Protein AF-A0ABD5PXF1-F1 (afdb_monomer_lite)

Foldseek 3Di:
DDDDDDDPDPDDDDDDDDDDDDDDDDDDDDDDDDDPPPPPPLPWDKFWFFAAEAQVLQPNQLQQVLCVVVPGAEAEHAHEDAVAALLGDDDPVNWDDNVPHDHPHYYWTWYWYDDLFTKIWIDDDPDIAIETEDCLVVVDALVRQQVSCVSNVHQEYECDDQLDENVVRVRSVVNQVVHPHHYFWHRNHSYSVSPQQWIKIAIFSDGDPVRRRVRRSVVRIGIDHPYD

Radius of gyration: 22.38 Å; chains: 1; bounding box: 72×54×40 Å

Secondary structure (DSSP, 8-state):
-PPPP--------------------------------------PEEEEE-S-B-HHHHTTHHHHHHHHHTT-SBEEE--EETTS-TTS---TTTS---TTS--SS-EEEEEEEESSSEEEEEE-SS-EEEEEE-GGGGT--HHHHHHHHHHHT-SEEE-SSTT--GGG-HHHHHHGGG-SSEEE----BSSTTTTTSEEEEEEESS--HHHHHHHHHTT-EEEEES--

Sequence (228 aa):
MDRRRFLGASGLAIGIGGLSTGFADRQSKRSSSSPRNSTRTDDTVSAKVDLHAHLQRGGGQQMADRYAELGFDVLVGTDHHDDIGVDGSVEAETVGDYSHLEFPGPILNGVELSASHHVNVIQSDDEMIKQINHPMRYDDTADDINQLADRVGADLVEVTERGEDIQGYPTIADAVEQLDATPTTTSDAHSPEAVGAGHVVVEVEELSGDNVIRALKQGRYSLGGRLW

Structure (mmCIF, N/CA/C/O backbone):
data_AF-A0ABD5PXF1-F1
#
_entry.id   AF-A0ABD5PXF1-F1
#
loop_
_atom_site.group_PDB
_atom_site.id
_atom_site.type_symbol
_atom_site.label_atom_id
_atom_site.label_alt_id
_atom_site.label_comp_id
_atom_site.label_asym_id
_atom_site.label_entity_id
_atom_site.label_seq_id
_atom_site.pdbx_PDB_ins_code
_atom_site.Cartn_x
_atom_site.Cartn_y
_atom_site.Cartn_z
_atom_site.occupancy
_atom_site.B_iso_or_equiv
_atom_site.auth_seq_id
_atom_site.auth_comp_id
_atom_site.auth_asym_id
_atom_site.auth_atom_id
_atom_site.pdbx_PDB_model_num
ATOM 1 N N . MET A 1 1 ? -21.426 -7.949 -17.324 1.00 37.88 1 MET A N 1
ATOM 2 C CA . MET A 1 1 ? -20.175 -7.511 -16.680 1.00 37.88 1 MET A CA 1
ATOM 3 C C . MET A 1 1 ? -20.126 -6.011 -16.858 1.00 37.88 1 MET A C 1
ATOM 5 O O . MET A 1 1 ? -19.977 -5.543 -17.980 1.00 37.88 1 MET A O 1
ATOM 9 N N . ASP A 1 2 ? -20.503 -5.301 -15.800 1.00 32.91 2 ASP A N 1
ATOM 10 C CA . ASP A 1 2 ? -20.865 -3.885 -15.843 1.00 32.91 2 ASP A CA 1
ATOM 11 C C . ASP A 1 2 ? -19.614 -3.017 -15.661 1.00 32.91 2 ASP A C 1
ATOM 13 O O . ASP A 1 2 ? -18.800 -3.272 -14.772 1.00 32.91 2 ASP A O 1
ATOM 17 N N . ARG A 1 3 ? -19.431 -2.038 -16.549 1.00 34.19 3 ARG A N 1
ATOM 18 C CA . ARG A 1 3 ? -18.224 -1.205 -16.644 1.00 34.19 3 ARG A CA 1
ATOM 19 C C . ARG A 1 3 ? -18.270 -0.115 -15.572 1.00 34.19 3 ARG A C 1
ATOM 21 O O . ARG A 1 3 ? -19.141 0.754 -15.630 1.00 34.19 3 ARG A O 1
ATOM 28 N N . ARG A 1 4 ? -17.326 -0.120 -14.624 1.00 47.16 4 ARG A N 1
ATOM 29 C CA . ARG A 1 4 ? -17.167 0.973 -13.652 1.00 47.16 4 ARG A CA 1
ATOM 30 C C . ARG A 1 4 ? -16.582 2.193 -14.366 1.00 47.16 4 ARG A C 1
ATOM 32 O O . ARG A 1 4 ? -15.489 2.141 -14.915 1.00 47.16 4 ARG A O 1
ATOM 39 N N . ARG A 1 5 ? -17.352 3.280 -14.392 1.00 34.88 5 ARG A N 1
ATOM 40 C CA . ARG A 1 5 ? -16.909 4.605 -14.835 1.00 34.88 5 ARG A CA 1
ATOM 41 C C . ARG A 1 5 ? -16.279 5.322 -13.646 1.00 3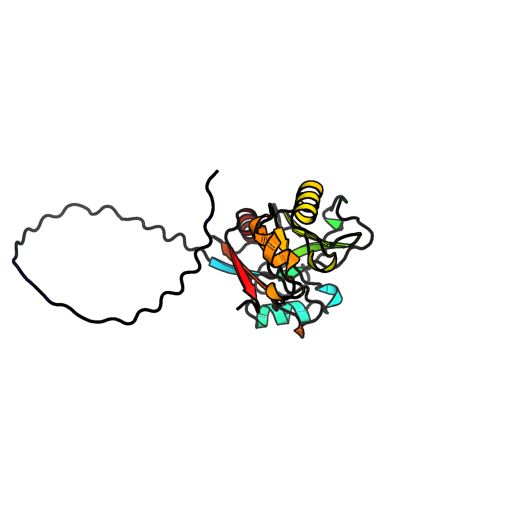4.88 5 ARG A C 1
ATOM 43 O O . ARG A 1 5 ? -16.976 5.566 -12.664 1.00 34.88 5 ARG A O 1
ATOM 50 N N . PHE A 1 6 ? -15.015 5.710 -13.766 1.00 37.22 6 PHE A N 1
ATOM 51 C CA . PHE A 1 6 ? -14.432 6.755 -12.929 1.00 37.22 6 PHE A CA 1
ATOM 52 C C . PHE A 1 6 ? -15.052 8.098 -13.340 1.00 37.22 6 PHE A C 1
ATOM 54 O O . PHE A 1 6 ? -14.865 8.567 -14.461 1.00 37.22 6 PHE A O 1
ATOM 61 N N . LEU A 1 7 ? -15.851 8.697 -12.456 1.00 37.19 7 LEU A N 1
ATOM 62 C CA . LEU A 1 7 ? -16.352 10.062 -12.612 1.00 37.19 7 LEU A CA 1
ATOM 63 C C . LEU A 1 7 ? -15.581 10.972 -11.657 1.00 37.19 7 LEU A C 1
ATOM 65 O O . LEU A 1 7 ? -15.958 11.135 -10.501 1.00 37.19 7 LEU A O 1
ATOM 69 N N . GLY A 1 8 ? -14.525 11.603 -12.171 1.00 33.22 8 GLY A N 1
ATOM 70 C CA . GLY A 1 8 ? -14.036 12.864 -11.626 1.00 33.22 8 GLY A CA 1
ATOM 71 C C . GLY A 1 8 ? -15.008 13.972 -12.029 1.00 33.22 8 GLY A C 1
ATOM 72 O O . GLY A 1 8 ? -15.066 14.354 -13.195 1.00 33.22 8 GLY A O 1
ATOM 73 N N . ALA A 1 9 ? -15.814 14.458 -11.086 1.00 31.78 9 ALA A N 1
ATOM 74 C CA . ALA A 1 9 ? -16.720 15.581 -11.306 1.00 31.78 9 ALA A CA 1
ATOM 75 C C . ALA A 1 9 ? -16.193 16.830 -10.589 1.00 31.78 9 ALA A C 1
ATOM 77 O O . ALA A 1 9 ? -16.504 17.088 -9.429 1.00 31.78 9 ALA A O 1
ATOM 78 N N . SER A 1 10 ? -15.416 17.637 -11.306 1.00 35.66 10 SER A N 1
ATOM 79 C CA . SER A 1 10 ? -15.129 19.028 -10.958 1.00 35.66 10 SER A CA 1
ATOM 80 C C . SER A 1 10 ? -16.317 19.903 -11.382 1.00 35.66 10 SER A C 1
ATOM 82 O O . SER A 1 10 ? -16.469 20.283 -12.540 1.00 35.66 10 SER A O 1
ATOM 84 N N . GLY A 1 11 ? -17.207 20.195 -10.430 1.00 29.86 11 GLY A N 1
ATOM 85 C CA . GLY A 1 11 ? -18.368 21.066 -10.616 1.00 29.86 11 GLY A CA 1
ATOM 86 C C . GLY A 1 11 ? -18.163 22.439 -9.981 1.00 29.86 11 GLY A C 1
ATOM 87 O O . GLY A 1 11 ? -18.420 22.623 -8.794 1.00 29.86 11 GLY A O 1
ATOM 88 N N . LEU A 1 12 ? -17.736 23.416 -10.782 1.00 32.06 12 LEU A N 1
ATOM 89 C CA . LEU A 1 12 ? -17.739 24.837 -10.434 1.00 32.06 12 LEU A CA 1
ATOM 90 C C . LEU A 1 12 ? -19.191 25.357 -10.501 1.00 32.06 12 LEU A C 1
ATOM 92 O O . LEU A 1 12 ? -19.765 25.448 -11.585 1.00 32.06 12 LEU A O 1
ATOM 96 N N . ALA A 1 13 ? -19.797 25.697 -9.362 1.00 30.62 13 ALA A N 1
ATOM 97 C CA . ALA A 1 13 ? -21.125 26.311 -9.305 1.00 30.62 13 ALA A CA 1
ATOM 98 C C . ALA A 1 13 ? -21.012 27.821 -9.036 1.00 30.62 13 ALA A C 1
ATOM 100 O O . ALA A 1 13 ? -20.703 28.245 -7.925 1.00 30.62 13 ALA A O 1
ATOM 101 N N . ILE A 1 14 ? -21.307 28.637 -10.051 1.00 32.56 14 ILE A N 1
ATOM 102 C CA . ILE A 1 14 ? -21.644 30.061 -9.908 1.00 32.56 14 ILE A CA 1
ATOM 103 C C . ILE A 1 14 ? -23.068 30.229 -10.444 1.00 32.56 14 ILE A C 1
ATOM 105 O O . ILE A 1 14 ? -23.370 29.822 -11.563 1.00 32.56 14 ILE A O 1
ATOM 109 N N . GLY A 1 15 ? -23.955 30.755 -9.597 1.00 27.84 15 GLY A N 1
ATOM 110 C CA . GLY A 1 15 ? -25.395 30.819 -9.843 1.00 27.84 15 GLY A CA 1
ATOM 111 C C . GLY A 1 15 ? -25.882 32.009 -10.673 1.00 27.84 15 GLY A C 1
ATOM 112 O O . GLY A 1 15 ? -25.095 32.808 -11.168 1.00 27.84 15 GLY A O 1
ATOM 113 N N . ILE A 1 16 ? -27.218 32.107 -10.759 1.00 30.39 16 ILE A N 1
ATOM 114 C CA . ILE A 1 16 ? -28.100 33.286 -10.574 1.00 30.39 16 ILE A CA 1
ATOM 115 C C . ILE A 1 16 ? -29.400 33.094 -11.396 1.00 30.39 16 ILE A C 1
ATOM 117 O O . ILE A 1 16 ? -29.353 32.990 -12.614 1.00 30.39 16 ILE A O 1
ATOM 121 N N . GLY A 1 17 ? -30.559 33.181 -10.720 1.00 25.31 17 GLY A N 1
ATOM 122 C CA . GLY A 1 17 ? -31.711 33.980 -11.188 1.00 25.31 17 GLY A CA 1
ATOM 123 C C . GLY A 1 17 ? -32.935 33.291 -11.828 1.00 25.31 17 GLY A C 1
ATOM 124 O O . GLY A 1 17 ? -32.827 32.661 -12.871 1.00 25.31 17 GLY A O 1
ATOM 125 N N . GLY A 1 18 ? -34.128 33.567 -11.264 1.00 26.78 18 GLY A N 1
ATOM 126 C CA . GLY A 1 18 ? -35.450 33.488 -11.932 1.00 26.78 18 GLY A CA 1
ATOM 127 C C . GLY A 1 18 ? -36.555 32.799 -11.103 1.00 26.78 18 GLY A C 1
ATOM 128 O O . GLY A 1 18 ? -36.618 31.579 -11.085 1.00 26.78 18 GLY A O 1
ATOM 129 N N . LEU A 1 19 ? -37.295 33.509 -10.229 1.00 28.98 19 LEU A N 1
ATOM 130 C CA . LEU A 1 19 ? -38.668 34.065 -10.412 1.00 28.98 19 LEU A CA 1
ATOM 131 C C . LEU A 1 19 ? -39.776 33.016 -10.697 1.00 28.98 19 LEU A C 1
ATOM 133 O O . LEU A 1 19 ? -39.808 32.428 -11.766 1.00 28.98 19 LEU A O 1
ATOM 137 N N . SER A 1 20 ? -40.563 32.641 -9.671 1.00 29.08 20 SER A N 1
ATOM 138 C CA . SER A 1 20 ? -41.959 33.061 -9.338 1.00 29.08 20 SER A CA 1
ATOM 139 C C . SER A 1 20 ? -43.058 32.343 -10.153 1.00 29.08 20 SER A C 1
ATOM 141 O O . SER A 1 20 ? -43.054 32.330 -11.374 1.00 29.08 20 SER A O 1
ATOM 143 N N . THR A 1 21 ? -43.998 31.609 -9.546 1.00 31.72 21 THR A N 1
ATOM 144 C CA . THR A 1 21 ? -45.326 32.019 -9.012 1.00 31.72 21 THR A CA 1
ATOM 145 C C . THR A 1 21 ? -46.037 30.692 -8.632 1.00 31.72 21 THR A C 1
ATOM 147 O O . THR A 1 21 ? -45.821 29.695 -9.305 1.00 31.72 21 THR A O 1
ATOM 150 N N . GLY A 1 22 ? -46.721 30.480 -7.500 1.00 26.19 22 GLY A N 1
ATOM 151 C CA . GLY A 1 22 ? -47.967 31.087 -7.021 1.00 26.19 22 GLY A CA 1
ATOM 152 C C . GLY A 1 22 ? -49.161 30.129 -7.250 1.00 26.19 22 GLY A C 1
ATOM 153 O O . GLY A 1 22 ? -49.483 29.892 -8.403 1.00 26.19 22 GLY A O 1
ATOM 154 N N . PHE A 1 23 ? -49.776 29.579 -6.180 1.00 30.25 23 PHE A N 1
ATOM 155 C CA . PHE A 1 23 ? -51.239 29.452 -5.913 1.00 30.25 23 PHE A CA 1
ATOM 156 C C . PHE A 1 23 ? -51.662 28.283 -4.974 1.00 30.25 23 PHE A C 1
ATOM 158 O O . PHE A 1 23 ? -51.507 27.111 -5.291 1.00 30.25 23 PHE A O 1
ATOM 165 N N . ALA A 1 24 ? -52.273 28.689 -3.849 1.00 32.12 24 ALA A N 1
ATOM 166 C CA . ALA A 1 24 ? -53.456 28.173 -3.129 1.00 32.12 24 ALA A CA 1
ATOM 167 C C . ALA A 1 24 ? -53.607 26.694 -2.675 1.00 32.12 24 ALA A C 1
ATOM 169 O O . ALA A 1 24 ? -54.026 25.816 -3.419 1.00 32.12 24 ALA A O 1
ATOM 170 N N . ASP A 1 25 ? -53.415 26.509 -1.362 1.00 32.56 25 ASP A N 1
ATOM 171 C CA . ASP A 1 25 ? -54.432 26.204 -0.330 1.00 32.56 25 ASP A CA 1
ATOM 172 C C . ASP A 1 25 ? -55.393 24.996 -0.480 1.00 32.56 25 ASP A C 1
ATOM 174 O O . ASP A 1 25 ? -56.356 25.024 -1.248 1.00 32.56 25 ASP A O 1
ATOM 178 N N . ARG A 1 26 ? -55.226 23.990 0.400 1.00 34.41 26 ARG A N 1
ATOM 179 C CA . ARG A 1 26 ? -56.348 23.277 1.051 1.00 34.41 26 ARG A CA 1
ATOM 180 C C . ARG A 1 26 ? -55.891 22.436 2.250 1.00 34.41 26 ARG A C 1
ATOM 182 O O . ARG A 1 26 ? -55.215 21.420 2.105 1.00 34.41 26 ARG A O 1
ATOM 189 N N . GLN A 1 27 ? -56.344 22.819 3.442 1.00 34.72 27 GLN A N 1
ATOM 190 C CA . GLN A 1 27 ? -56.315 21.981 4.642 1.00 34.72 27 GLN A CA 1
ATOM 191 C C . GLN A 1 27 ? -57.139 20.695 4.455 1.00 34.72 27 GLN A C 1
ATOM 193 O O . GLN A 1 27 ? -58.325 20.756 4.136 1.00 34.72 27 GLN A O 1
ATOM 198 N N . SER A 1 28 ? -56.570 19.541 4.815 1.00 34.88 28 SER A N 1
ATOM 199 C CA . SER A 1 28 ? -57.342 18.499 5.501 1.00 34.88 28 SER A CA 1
ATOM 200 C C . SER A 1 28 ? -56.441 17.674 6.424 1.00 34.88 28 SER A C 1
ATOM 202 O O . SER A 1 28 ? -55.436 17.101 6.012 1.00 34.88 28 SER A O 1
ATOM 204 N N . LYS A 1 29 ? -56.804 17.654 7.709 1.00 37.91 29 LYS A N 1
ATOM 205 C CA . LYS A 1 29 ? -56.278 16.740 8.724 1.00 37.91 29 LYS A CA 1
ATOM 206 C C . LYS A 1 29 ? -56.790 15.334 8.424 1.00 37.91 29 LYS A C 1
ATOM 208 O O . LYS A 1 29 ? -57.996 15.121 8.510 1.00 37.91 29 LYS A O 1
ATOM 213 N N . ARG A 1 30 ? -55.892 14.373 8.207 1.00 33.81 30 ARG A N 1
ATOM 214 C CA . ARG A 1 30 ? -56.135 12.955 8.505 1.00 33.81 30 ARG A CA 1
ATOM 215 C C . ARG A 1 30 ? -54.843 12.299 8.972 1.00 33.81 30 ARG A C 1
ATOM 217 O O . ARG A 1 30 ? -53.849 12.257 8.262 1.00 33.81 30 ARG A O 1
ATOM 224 N N . SER A 1 31 ? -54.895 11.820 10.207 1.00 41.53 31 SER A N 1
ATOM 225 C CA . SER A 1 31 ? -53.939 10.908 10.809 1.00 41.53 31 SER A CA 1
ATOM 226 C C . SER A 1 31 ? -53.990 9.556 10.099 1.00 41.53 31 SER A C 1
ATOM 228 O O . SER A 1 31 ? -55.030 8.897 10.110 1.00 41.53 31 SER A O 1
ATOM 230 N N . SER A 1 32 ? -52.863 9.114 9.560 1.00 34.81 32 SER A N 1
ATOM 231 C CA . SER A 1 32 ? -52.589 7.696 9.334 1.00 34.81 32 SER A CA 1
ATOM 232 C C . SER A 1 32 ? -51.080 7.509 9.291 1.00 34.81 32 SER A C 1
ATOM 234 O O . SER A 1 32 ? -50.429 7.976 8.363 1.00 34.81 32 SER A O 1
ATOM 236 N N . SER A 1 33 ? -50.563 6.904 10.361 1.00 38.91 33 SER A N 1
ATOM 237 C CA . SER A 1 33 ? -49.274 6.211 10.478 1.00 38.91 33 SER A CA 1
ATOM 238 C C . SER A 1 33 ? -48.339 6.329 9.269 1.00 38.91 33 SER A C 1
ATOM 240 O O . SER A 1 33 ? -48.429 5.533 8.333 1.00 38.91 33 SER A O 1
ATOM 242 N N . SER A 1 34 ? -47.404 7.281 9.328 1.00 33.31 34 SER A N 1
ATOM 243 C CA . SER A 1 34 ? -46.211 7.236 8.487 1.00 33.31 34 SER A CA 1
ATOM 244 C C . SER A 1 34 ? -45.472 5.919 8.744 1.00 33.31 34 SER A C 1
ATOM 246 O O . SER A 1 34 ? -45.213 5.596 9.911 1.00 33.31 34 SER A O 1
ATOM 248 N N . PRO A 1 35 ? -45.095 5.164 7.701 1.00 39.84 35 PRO A N 1
ATOM 249 C CA . PRO A 1 35 ? -44.089 4.134 7.862 1.00 39.84 35 PRO A CA 1
ATOM 250 C C . PRO A 1 35 ? -42.808 4.829 8.320 1.00 39.84 35 PRO A C 1
ATOM 252 O O . PRO A 1 35 ? -42.436 5.874 7.781 1.00 39.84 35 PRO A O 1
ATOM 255 N N . ARG A 1 36 ? -42.151 4.283 9.349 1.00 35.38 36 ARG A N 1
ATOM 256 C CA . ARG A 1 36 ? -40.776 4.667 9.672 1.00 35.38 36 ARG A CA 1
ATOM 257 C C . ARG A 1 36 ? -39.959 4.374 8.424 1.00 35.38 36 ARG A C 1
ATOM 259 O O . ARG A 1 36 ? -39.702 3.214 8.116 1.00 35.38 36 ARG A O 1
ATOM 266 N N . ASN A 1 37 ? -39.622 5.427 7.694 1.00 34.84 37 ASN A N 1
ATOM 267 C CA . ASN A 1 37 ? -38.617 5.379 6.659 1.00 34.84 37 ASN A CA 1
ATOM 268 C C . ASN A 1 37 ? -37.301 5.126 7.394 1.00 34.84 37 ASN A C 1
ATOM 270 O O . ASN A 1 37 ? -36.683 6.042 7.927 1.00 34.84 37 ASN A O 1
ATOM 274 N N . SER A 1 38 ? -36.968 3.848 7.547 1.00 40.12 38 SER A N 1
ATOM 275 C CA . SER A 1 38 ? -35.662 3.379 7.978 1.00 40.12 38 SER A CA 1
ATOM 276 C C . SER A 1 38 ? -34.699 3.676 6.834 1.00 40.12 38 SER A C 1
ATOM 278 O O . SER A 1 38 ? -34.312 2.783 6.085 1.00 40.12 38 SER A O 1
ATOM 280 N N . THR A 1 39 ? -34.334 4.946 6.674 1.00 42.78 39 THR A N 1
ATOM 281 C CA . THR A 1 39 ? -33.054 5.295 6.071 1.00 42.78 39 THR A CA 1
ATOM 282 C C . THR A 1 39 ? -32.008 4.802 7.056 1.00 42.78 39 THR A C 1
ATOM 284 O O . THR A 1 39 ? -31.622 5.516 7.978 1.00 42.78 39 THR A O 1
ATOM 287 N N . ARG A 1 40 ? -31.650 3.524 6.917 1.00 41.88 40 ARG A N 1
ATOM 288 C CA . ARG A 1 40 ? -30.367 3.015 7.371 1.00 41.88 40 ARG A CA 1
ATOM 289 C C . ARG A 1 40 ? -29.368 3.883 6.615 1.00 41.88 40 ARG A C 1
ATOM 291 O O . ARG A 1 40 ? -29.244 3.751 5.401 1.00 41.88 40 ARG A O 1
ATOM 298 N N . THR A 1 41 ? -28.833 4.903 7.274 1.00 48.72 41 THR A N 1
ATOM 299 C CA . THR A 1 41 ? -27.558 5.436 6.832 1.00 48.72 41 THR A CA 1
ATOM 300 C C . THR A 1 41 ? -26.624 4.256 7.049 1.00 48.72 41 THR A C 1
ATOM 302 O O . THR A 1 41 ? -26.478 3.771 8.170 1.00 48.72 41 THR A O 1
ATOM 305 N N . ASP A 1 42 ? -26.183 3.638 5.956 1.00 58.16 42 ASP A N 1
ATOM 306 C CA . ASP A 1 42 ? -25.014 2.774 6.024 1.00 58.16 42 ASP A CA 1
ATOM 307 C C . ASP A 1 42 ? -23.890 3.715 6.449 1.00 58.16 42 ASP A C 1
ATOM 309 O O . ASP A 1 42 ? -23.352 4.459 5.630 1.00 58.16 42 ASP A O 1
ATOM 313 N N . ASP A 1 43 ? -23.668 3.807 7.760 1.00 75.31 43 ASP A N 1
ATOM 314 C CA . ASP A 1 43 ? -22.643 4.652 8.356 1.00 75.31 43 ASP A CA 1
ATOM 315 C C . ASP A 1 43 ? -21.296 3.993 8.048 1.00 75.31 43 ASP A C 1
ATOM 317 O O . ASP A 1 43 ? -20.704 3.311 8.878 1.00 75.31 43 ASP A O 1
ATOM 321 N N . THR A 1 44 ? -20.845 4.127 6.804 1.00 86.06 44 THR A N 1
ATOM 322 C CA . THR A 1 44 ? -19.505 3.720 6.405 1.00 86.06 44 THR A CA 1
ATOM 323 C C . THR A 1 44 ? -18.496 4.690 7.006 1.00 86.06 44 THR A C 1
ATOM 325 O O . THR A 1 44 ? -18.634 5.908 6.882 1.00 86.06 44 THR A O 1
ATOM 328 N N . VAL A 1 45 ? -17.460 4.147 7.627 1.00 93.31 45 VAL A N 1
ATOM 329 C CA . VAL A 1 45 ? -16.269 4.848 8.091 1.00 93.31 45 VAL A CA 1
ATOM 330 C C . VAL A 1 45 ? -15.253 4.884 6.951 1.00 93.31 45 VAL A C 1
ATOM 332 O O . VAL A 1 45 ? -14.987 3.866 6.309 1.00 93.31 45 VAL A O 1
ATOM 335 N N . SER A 1 46 ? -14.679 6.056 6.691 1.00 96.12 46 SER A N 1
ATOM 336 C CA . SER A 1 46 ? -13.508 6.179 5.822 1.00 96.12 46 SER A CA 1
ATOM 337 C C . SER A 1 46 ? -12.248 5.901 6.634 1.00 96.12 46 SER A C 1
ATOM 339 O O . SER A 1 46 ? -12.093 6.480 7.706 1.00 96.12 46 SER A O 1
ATOM 341 N N . ALA A 1 47 ? -11.358 5.054 6.123 1.00 97.75 47 ALA A N 1
ATOM 342 C CA . ALA A 1 47 ? -10.099 4.715 6.773 1.00 97.75 47 ALA A CA 1
ATOM 343 C C . ALA A 1 47 ? -8.919 4.948 5.827 1.00 97.75 47 ALA A C 1
ATOM 345 O O . ALA A 1 47 ? -8.893 4.447 4.701 1.00 97.75 47 ALA A O 1
ATOM 346 N N . LYS A 1 48 ? -7.941 5.725 6.279 1.00 98.06 48 LYS A N 1
ATOM 347 C CA . LYS A 1 48 ? -6.711 6.030 5.558 1.00 98.06 48 LYS A CA 1
ATOM 348 C C . LYS A 1 48 ? -5.662 4.957 5.839 1.00 98.06 48 LYS A C 1
ATOM 350 O O . LYS A 1 48 ? -5.315 4.721 6.998 1.00 98.06 48 LYS A O 1
ATOM 355 N N . VAL A 1 49 ? -5.150 4.333 4.779 1.00 98.19 49 VAL A N 1
ATOM 356 C CA . VAL A 1 49 ? -4.256 3.166 4.854 1.00 98.19 49 VAL A CA 1
ATOM 357 C C . VAL A 1 49 ? -3.110 3.313 3.862 1.00 98.19 49 VAL A C 1
ATOM 359 O O . VAL A 1 49 ? -3.332 3.664 2.706 1.00 98.19 49 VAL A O 1
ATOM 362 N N . ASP A 1 50 ? -1.890 3.021 4.298 1.00 97.88 50 ASP A N 1
ATOM 363 C CA . ASP A 1 50 ? -0.743 2.826 3.411 1.00 97.88 50 ASP A CA 1
ATOM 364 C C . ASP A 1 50 ? -0.442 1.333 3.334 1.00 97.88 50 ASP A C 1
ATOM 366 O O . ASP A 1 50 ? -0.286 0.691 4.368 1.00 97.88 50 ASP A O 1
ATOM 370 N N . LEU A 1 51 ? -0.428 0.773 2.126 1.00 97.88 51 LEU A N 1
ATOM 371 C CA . LEU A 1 51 ? -0.320 -0.674 1.912 1.00 97.88 51 LEU A CA 1
ATOM 372 C C . LEU A 1 51 ? 1.123 -1.146 1.727 1.00 97.88 51 LEU A C 1
ATOM 374 O O . LEU A 1 51 ? 1.345 -2.335 1.513 1.00 97.88 51 LEU A O 1
ATOM 378 N N . HIS A 1 52 ? 2.095 -0.234 1.774 1.00 97.81 52 HIS A N 1
ATOM 379 C CA . HIS A 1 52 ? 3.488 -0.580 1.547 1.00 97.81 52 HIS A CA 1
ATOM 380 C C . HIS A 1 52 ? 4.412 0.273 2.415 1.00 97.81 52 HIS A C 1
ATOM 382 O O . HIS A 1 52 ? 4.696 1.436 2.117 1.00 97.81 52 HIS A O 1
ATOM 388 N N . ALA A 1 53 ? 4.897 -0.331 3.500 1.00 97.31 53 ALA A N 1
ATOM 389 C CA . ALA A 1 53 ? 5.810 0.309 4.434 1.00 97.31 53 ALA A CA 1
ATOM 390 C C . ALA A 1 53 ? 6.732 -0.708 5.112 1.00 97.31 53 ALA A C 1
ATOM 392 O O . ALA A 1 53 ? 6.304 -1.774 5.550 1.00 97.31 53 ALA A O 1
ATOM 393 N N . HIS A 1 54 ? 7.995 -0.328 5.279 1.00 97.00 54 HIS A N 1
ATOM 394 C CA . HIS A 1 54 ? 9.033 -1.159 5.886 1.00 97.00 54 HIS A CA 1
ATOM 395 C C . HIS A 1 54 ? 9.222 -0.738 7.342 1.00 97.00 54 HIS A C 1
ATOM 397 O O . HIS A 1 54 ? 10.010 0.163 7.650 1.00 97.00 54 HIS A O 1
ATOM 403 N N . LEU A 1 55 ? 8.433 -1.323 8.248 1.00 96.06 55 LEU A N 1
ATOM 404 C CA . LEU A 1 55 ? 8.360 -0.868 9.637 1.00 96.06 55 LEU A CA 1
ATOM 405 C C . LEU A 1 55 ? 9.622 -1.226 10.422 1.00 96.06 55 LEU A C 1
ATOM 407 O O . LEU A 1 55 ? 10.154 -0.358 11.111 1.00 96.06 55 LEU A O 1
ATOM 411 N N . GLN A 1 56 ? 10.146 -2.451 10.314 1.00 91.69 56 GLN A N 1
ATOM 412 C CA . GLN A 1 56 ? 11.365 -2.840 11.035 1.00 91.69 56 GLN A CA 1
ATOM 413 C C . GLN A 1 56 ? 12.562 -2.026 10.549 1.00 91.69 56 GLN A C 1
ATOM 415 O O . GLN A 1 56 ? 13.301 -1.455 11.358 1.00 91.69 56 GLN A O 1
ATOM 420 N N . ARG A 1 57 ? 12.724 -1.914 9.226 1.00 88.44 57 ARG A N 1
ATOM 421 C CA . ARG A 1 57 ? 13.813 -1.132 8.627 1.00 88.44 57 ARG A CA 1
ATOM 422 C C . ARG A 1 57 ? 13.685 0.367 8.911 1.00 88.44 57 ARG A C 1
ATOM 424 O O . ARG A 1 57 ? 14.703 1.029 9.111 1.00 88.44 57 ARG A O 1
ATOM 431 N N . GLY A 1 58 ? 12.459 0.883 8.956 1.00 84.12 58 GLY A N 1
ATOM 432 C CA . GLY A 1 58 ? 12.151 2.292 9.205 1.00 84.12 58 GLY A CA 1
ATOM 433 C C . GLY A 1 58 ? 12.233 2.732 10.668 1.00 84.12 58 GLY A C 1
ATOM 434 O O . GLY A 1 58 ? 12.089 3.921 10.947 1.00 84.12 58 GLY A O 1
ATOM 435 N N . GLY A 1 59 ? 12.491 1.814 11.607 1.00 91.69 59 GLY A N 1
ATOM 436 C CA . GLY A 1 59 ? 12.677 2.136 13.028 1.00 91.69 59 GLY A CA 1
ATOM 437 C C . GLY A 1 59 ? 11.499 1.782 13.943 1.00 91.69 59 GLY A C 1
ATOM 438 O O . GLY A 1 59 ? 11.416 2.301 15.058 1.00 91.69 59 GLY A O 1
ATOM 439 N N . GLY A 1 60 ? 10.596 0.907 13.496 1.00 95.44 60 GLY A N 1
ATOM 440 C CA . GLY A 1 60 ? 9.507 0.320 14.276 1.00 95.44 60 GLY A CA 1
ATOM 441 C C . GLY A 1 60 ? 8.540 1.374 14.802 1.00 95.44 60 GLY A C 1
ATOM 442 O O . GLY A 1 60 ? 7.805 1.992 14.033 1.00 95.44 60 GLY A O 1
ATOM 443 N N . GLN A 1 61 ? 8.572 1.615 16.116 1.00 97.88 61 GLN A N 1
ATOM 444 C CA . GLN A 1 61 ? 7.658 2.542 16.787 1.00 97.88 61 GLN A CA 1
ATOM 445 C C . GLN A 1 61 ? 7.697 3.960 16.198 1.00 97.88 61 GLN A C 1
ATOM 447 O O . GLN A 1 61 ? 6.656 4.589 16.087 1.00 97.88 61 GLN A O 1
ATOM 452 N N . GLN A 1 62 ? 8.853 4.444 15.725 1.00 97.62 62 GLN A N 1
ATOM 453 C CA . GLN A 1 62 ? 8.937 5.775 15.101 1.00 97.62 62 GLN A CA 1
ATOM 454 C C . GLN A 1 62 ? 8.080 5.888 13.832 1.00 97.62 62 GLN A C 1
ATOM 456 O O . GLN A 1 62 ? 7.526 6.949 13.549 1.00 97.62 62 GLN A O 1
ATOM 461 N N . MET A 1 63 ? 7.956 4.796 13.072 1.00 98.06 63 MET A N 1
ATOM 462 C CA . MET A 1 63 ? 7.075 4.737 11.908 1.00 98.06 63 MET A CA 1
ATOM 463 C C . MET A 1 63 ? 5.611 4.735 12.349 1.00 98.06 63 MET A C 1
ATOM 465 O O . MET A 1 63 ? 4.821 5.514 11.821 1.00 98.06 63 MET A O 1
ATOM 469 N N . ALA A 1 64 ? 5.258 3.904 13.336 1.00 98.25 64 ALA A N 1
ATOM 470 C CA . ALA A 1 64 ? 3.898 3.819 13.875 1.00 98.25 64 ALA A CA 1
ATOM 471 C C . ALA A 1 64 ? 3.417 5.170 14.436 1.00 98.25 64 ALA A C 1
ATOM 473 O O . ALA A 1 64 ? 2.334 5.636 14.074 1.00 98.25 64 ALA A O 1
ATOM 474 N N . ASP A 1 65 ? 4.259 5.841 15.227 1.00 98.50 65 ASP A N 1
ATOM 475 C CA . ASP A 1 65 ? 4.003 7.183 15.757 1.00 98.50 65 ASP A CA 1
ATOM 476 C C . ASP A 1 65 ? 3.750 8.170 14.615 1.00 98.50 65 ASP A C 1
ATOM 478 O O . ASP A 1 65 ? 2.780 8.929 14.632 1.00 98.50 65 ASP A O 1
ATOM 482 N N . ARG A 1 66 ? 4.580 8.119 13.569 1.00 98.31 66 ARG A N 1
ATOM 483 C CA . ARG A 1 66 ? 4.453 9.014 12.421 1.00 98.31 66 ARG A CA 1
ATOM 484 C C . ARG A 1 66 ? 3.170 8.785 11.621 1.00 98.31 66 ARG A C 1
ATOM 486 O O . ARG A 1 66 ? 2.543 9.755 11.190 1.00 98.31 66 ARG A O 1
ATOM 493 N N . TYR A 1 67 ? 2.767 7.532 11.425 1.00 98.44 67 TYR A N 1
ATOM 494 C CA . TYR A 1 67 ? 1.480 7.198 10.812 1.00 98.44 67 TYR A CA 1
ATOM 495 C C . TYR A 1 67 ? 0.314 7.749 11.644 1.00 98.44 67 TYR A C 1
ATOM 497 O O . TYR A 1 67 ? -0.591 8.377 11.089 1.00 98.44 67 TYR A O 1
ATOM 505 N N . ALA A 1 68 ? 0.368 7.593 12.970 1.00 98.31 68 ALA A N 1
ATOM 506 C CA . ALA A 1 68 ? -0.661 8.097 13.875 1.00 98.31 68 ALA A CA 1
ATOM 507 C C . ALA A 1 68 ? -0.742 9.635 13.851 1.00 98.31 68 ALA A C 1
ATOM 509 O O . ALA A 1 68 ? -1.831 10.199 13.740 1.00 98.31 68 ALA A O 1
ATOM 510 N N . GLU A 1 69 ? 0.401 10.330 13.866 1.00 98.12 69 GLU A N 1
ATOM 511 C CA . GLU A 1 69 ? 0.478 11.793 13.725 1.00 98.12 69 GLU A CA 1
ATOM 512 C C . GLU A 1 69 ? -0.162 12.306 12.427 1.00 98.12 69 GLU A C 1
ATOM 514 O O . GLU A 1 69 ? -0.750 13.389 12.401 1.00 98.12 69 GLU A O 1
ATOM 519 N N . LEU A 1 70 ? -0.037 11.541 11.339 1.00 97.25 70 LEU A N 1
ATOM 520 C CA . LEU A 1 70 ? -0.581 11.873 10.020 1.00 97.25 70 LEU A CA 1
ATOM 521 C C . LEU A 1 70 ? -2.035 11.414 9.819 1.00 97.25 70 LEU A C 1
ATOM 523 O O . LEU A 1 70 ? -2.563 11.539 8.703 1.00 97.25 70 LEU A O 1
ATOM 527 N N . GLY A 1 71 ? -2.671 10.910 10.881 1.00 97.56 71 GLY A N 1
ATOM 528 C CA . GLY A 1 71 ? -4.074 10.508 10.897 1.00 97.56 71 GLY A CA 1
ATOM 529 C C . GLY A 1 71 ? -4.362 9.291 10.028 1.00 97.56 71 GLY A C 1
ATOM 530 O O . GLY A 1 71 ? -5.384 9.266 9.352 1.00 97.56 71 GLY A O 1
ATOM 531 N N . PHE A 1 72 ? -3.435 8.334 9.965 1.00 98.44 72 PHE A N 1
ATOM 532 C CA . PHE A 1 72 ? -3.739 7.022 9.404 1.00 98.44 72 PHE A CA 1
ATOM 533 C C . PHE A 1 72 ? -4.571 6.209 10.390 1.00 98.44 72 PHE A C 1
ATOM 535 O O . PHE A 1 72 ? -4.351 6.270 11.598 1.00 98.44 72 PHE A O 1
ATOM 542 N N . ASP A 1 73 ? -5.509 5.439 9.851 1.00 98.44 73 ASP A N 1
ATOM 543 C CA . ASP A 1 73 ? -6.464 4.654 10.634 1.00 98.44 73 ASP A CA 1
ATOM 544 C C . ASP A 1 73 ? -6.043 3.185 10.743 1.00 98.44 73 ASP A C 1
ATOM 546 O O . ASP A 1 73 ? -6.499 2.470 11.632 1.00 98.44 73 ASP A O 1
ATOM 550 N N . VAL A 1 74 ? -5.166 2.730 9.845 1.00 98.38 74 VAL A N 1
ATOM 551 C CA . VAL A 1 74 ? -4.626 1.367 9.805 1.00 98.38 74 VAL A CA 1
ATOM 552 C C . VAL A 1 74 ? -3.130 1.442 9.537 1.00 98.38 74 VAL A C 1
ATOM 554 O O . VAL A 1 74 ? -2.691 2.181 8.653 1.00 98.38 74 VAL A O 1
ATOM 557 N N . LEU A 1 75 ? -2.362 0.656 10.284 1.00 98.25 75 LEU A N 1
ATOM 558 C CA . LEU A 1 75 ? -0.935 0.465 10.064 1.00 98.25 75 LEU A CA 1
ATOM 559 C C . LEU A 1 75 ? -0.720 -0.862 9.336 1.00 98.25 75 LEU A C 1
ATOM 561 O O . LEU A 1 75 ? -1.275 -1.877 9.741 1.00 98.25 75 LEU A O 1
ATOM 565 N N . VAL A 1 76 ? 0.094 -0.869 8.286 1.00 98.06 76 VAL A N 1
ATOM 566 C CA . VAL A 1 76 ? 0.476 -2.091 7.568 1.00 98.06 76 VAL A CA 1
ATOM 567 C C . VAL A 1 76 ? 1.993 -2.159 7.521 1.00 98.06 76 VAL A C 1
ATOM 569 O O . VAL A 1 76 ? 2.641 -1.170 7.178 1.00 98.06 76 VAL A O 1
ATOM 572 N N . GLY A 1 77 ? 2.559 -3.308 7.887 1.00 97.62 77 GLY A N 1
ATOM 573 C CA . GLY A 1 77 ? 3.984 -3.578 7.721 1.00 97.62 77 GLY A CA 1
ATOM 574 C C . GLY A 1 77 ? 4.229 -4.640 6.662 1.00 97.62 77 GLY A C 1
ATOM 575 O O . GLY A 1 77 ? 3.583 -5.683 6.669 1.00 97.62 77 GLY A O 1
ATOM 576 N N . THR A 1 78 ? 5.150 -4.362 5.747 1.00 97.06 78 THR A N 1
ATOM 577 C CA . THR A 1 78 ? 5.507 -5.220 4.611 1.00 97.06 78 THR A CA 1
ATOM 578 C C . THR A 1 78 ? 7.023 -5.239 4.427 1.00 97.06 78 THR A C 1
ATOM 580 O O . THR A 1 78 ? 7.520 -4.972 3.339 1.00 97.06 78 THR A O 1
ATOM 583 N N . ASP A 1 79 ? 7.779 -5.486 5.503 1.00 95.69 79 ASP A N 1
ATOM 584 C CA . ASP A 1 79 ? 9.237 -5.613 5.390 1.00 95.69 79 ASP A CA 1
ATOM 585 C C . ASP A 1 79 ? 9.614 -6.780 4.447 1.00 95.69 79 ASP A C 1
ATOM 587 O O . ASP A 1 79 ? 8.867 -7.752 4.292 1.00 95.69 79 ASP A O 1
ATOM 591 N N . HIS A 1 80 ? 10.785 -6.672 3.816 1.00 94.12 80 HIS A N 1
ATOM 592 C CA . HIS A 1 80 ? 11.287 -7.644 2.841 1.00 94.12 80 HIS A CA 1
ATOM 593 C C . HIS A 1 80 ? 11.496 -9.053 3.412 1.00 94.12 80 HIS A C 1
ATOM 595 O O . HIS A 1 80 ? 12.012 -9.228 4.519 1.00 94.12 80 HIS A O 1
ATOM 601 N N . HIS A 1 81 ? 11.229 -10.055 2.575 1.00 89.50 81 HIS A N 1
ATOM 602 C CA . HIS A 1 81 ? 11.675 -11.431 2.753 1.00 89.50 81 HIS A CA 1
ATOM 603 C C . HIS A 1 81 ? 12.393 -11.933 1.490 1.00 89.50 81 HIS A C 1
ATOM 605 O O . HIS A 1 81 ? 11.779 -12.458 0.561 1.00 89.50 81 HIS A O 1
ATOM 611 N N . ASP A 1 82 ? 13.721 -11.818 1.486 1.00 83.62 82 ASP A N 1
ATOM 612 C CA . ASP A 1 82 ? 14.563 -12.025 0.294 1.00 83.62 82 ASP A CA 1
ATOM 613 C C . ASP A 1 82 ? 14.680 -13.494 -0.163 1.00 83.62 82 ASP A C 1
ATOM 615 O O . ASP A 1 82 ? 15.041 -13.774 -1.306 1.00 83.62 82 ASP A O 1
ATOM 619 N N . ASP A 1 83 ? 14.382 -14.456 0.717 1.00 82.50 83 ASP A N 1
ATOM 620 C CA . ASP A 1 83 ? 14.555 -15.887 0.419 1.00 82.50 83 ASP A CA 1
ATOM 621 C C . ASP A 1 83 ? 13.347 -16.524 -0.297 1.00 82.50 83 ASP A C 1
ATOM 623 O O . ASP A 1 83 ? 13.416 -17.685 -0.714 1.00 82.50 83 ASP A O 1
ATOM 627 N N . ILE A 1 84 ? 12.228 -15.801 -0.435 1.00 82.12 84 ILE A N 1
ATOM 628 C CA . ILE A 1 84 ? 10.983 -16.324 -1.014 1.00 82.12 84 ILE A CA 1
ATOM 629 C C . ILE A 1 84 ? 10.667 -15.569 -2.304 1.00 82.12 84 ILE A C 1
ATOM 631 O O . ILE A 1 84 ? 10.519 -14.350 -2.325 1.00 82.12 84 ILE A O 1
ATOM 635 N N . GLY A 1 85 ? 10.553 -16.324 -3.399 1.00 83.75 85 GLY A N 1
ATOM 636 C CA . GLY A 1 85 ? 10.138 -15.791 -4.693 1.00 83.75 85 GLY A CA 1
ATOM 637 C C . GLY A 1 85 ? 8.699 -15.275 -4.680 1.00 83.75 85 GLY A C 1
ATOM 638 O O . GLY A 1 85 ? 7.888 -15.680 -3.854 1.00 83.75 85 GLY A O 1
ATOM 639 N N . VAL A 1 86 ? 8.354 -14.423 -5.646 1.00 84.19 86 VAL A N 1
ATOM 640 C CA . VAL A 1 86 ? 6.997 -13.852 -5.787 1.00 84.19 86 VAL A CA 1
ATOM 641 C C . VAL A 1 86 ? 5.894 -14.900 -6.008 1.00 84.19 86 VAL A C 1
ATOM 643 O O . VAL A 1 86 ? 4.720 -14.623 -5.789 1.00 84.19 86 VAL A O 1
ATOM 646 N N . ASP A 1 87 ? 6.267 -16.101 -6.451 1.00 82.81 87 ASP A N 1
ATOM 647 C CA . ASP A 1 87 ? 5.414 -17.280 -6.626 1.00 82.81 87 ASP A CA 1
ATOM 648 C C . ASP A 1 87 ? 5.471 -18.258 -5.437 1.00 82.81 87 ASP A C 1
ATOM 650 O O . ASP A 1 87 ? 4.837 -19.315 -5.461 1.00 82.81 87 ASP A O 1
ATOM 654 N N . GLY A 1 88 ? 6.227 -17.915 -4.394 1.00 77.25 88 GLY A N 1
ATOM 655 C CA . GLY A 1 88 ? 6.374 -18.715 -3.192 1.00 77.25 88 GLY A CA 1
ATOM 656 C C . GLY A 1 88 ? 5.106 -18.754 -2.340 1.00 77.25 88 GLY A C 1
ATOM 657 O O . GLY A 1 88 ? 4.294 -17.825 -2.320 1.00 77.25 88 GLY A O 1
ATOM 658 N N . SER A 1 89 ? 4.938 -19.852 -1.604 1.00 80.31 89 SER A N 1
ATOM 659 C CA . SER A 1 89 ? 3.924 -19.962 -0.557 1.00 80.31 89 SER A CA 1
ATOM 660 C C . SER A 1 89 ? 4.319 -19.093 0.636 1.00 80.31 89 SER A C 1
ATOM 662 O O . SER A 1 89 ? 5.418 -19.243 1.169 1.00 80.31 89 SER A O 1
ATOM 664 N N . VAL A 1 90 ? 3.415 -18.208 1.053 1.00 83.56 90 VAL A N 1
ATOM 665 C CA . VAL A 1 90 ? 3.550 -17.412 2.278 1.00 83.56 90 VAL A CA 1
ATOM 666 C C . VAL A 1 90 ? 2.763 -18.109 3.375 1.00 83.56 90 VAL A C 1
ATOM 668 O O . VAL A 1 90 ? 1.539 -18.202 3.292 1.00 83.56 90 VAL A O 1
ATOM 671 N N . GLU A 1 91 ? 3.475 -18.595 4.384 1.00 80.31 91 GLU A N 1
ATOM 672 C CA . GLU A 1 91 ? 2.882 -19.151 5.599 1.00 80.31 91 GLU A CA 1
ATOM 673 C C . GLU A 1 91 ? 2.776 -18.056 6.673 1.00 80.31 91 GLU A C 1
ATOM 675 O O . GLU A 1 91 ? 3.333 -16.964 6.528 1.00 80.31 91 GLU A O 1
ATOM 680 N N . ALA A 1 92 ? 2.063 -18.329 7.766 1.00 72.25 92 ALA A N 1
ATOM 681 C CA . ALA A 1 92 ? 1.846 -17.346 8.832 1.00 72.25 92 ALA A CA 1
ATOM 682 C C . ALA A 1 92 ? 3.158 -16.875 9.491 1.00 72.25 92 ALA A C 1
ATOM 684 O O . ALA A 1 92 ? 3.253 -15.746 9.952 1.00 72.25 92 ALA A O 1
ATOM 685 N N . GLU A 1 93 ? 4.190 -17.718 9.519 1.00 74.62 93 GLU A N 1
ATOM 686 C CA . GLU A 1 93 ? 5.503 -17.378 10.074 1.00 74.62 93 GLU A CA 1
ATOM 687 C C . GLU A 1 93 ? 6.352 -16.508 9.134 1.00 74.62 93 GLU A C 1
ATOM 689 O O . GLU A 1 93 ? 7.398 -16.005 9.540 1.00 74.62 93 GLU A O 1
ATOM 694 N N . THR A 1 94 ? 5.934 -16.364 7.874 1.00 81.50 94 THR A N 1
ATOM 695 C CA . THR A 1 94 ? 6.629 -15.562 6.861 1.00 81.50 94 THR A CA 1
ATOM 696 C C . THR A 1 94 ? 6.244 -14.086 6.937 1.00 81.50 94 THR A C 1
ATOM 698 O O . THR A 1 94 ? 7.051 -13.231 6.575 1.00 81.50 94 THR A O 1
ATOM 701 N N . VAL A 1 95 ? 5.027 -13.773 7.395 1.00 84.56 95 VAL A N 1
ATOM 702 C CA . VAL A 1 95 ? 4.593 -12.383 7.581 1.00 84.56 95 VAL A CA 1
ATOM 703 C C . VAL A 1 95 ? 5.252 -11.769 8.814 1.00 84.56 95 VAL A C 1
ATOM 705 O O . VAL A 1 95 ? 5.477 -12.444 9.819 1.00 84.56 95 VAL A O 1
ATOM 708 N N . GLY A 1 96 ? 5.582 -10.480 8.741 1.00 83.69 96 GLY A N 1
ATOM 709 C CA . GLY A 1 96 ? 6.144 -9.765 9.882 1.00 83.69 96 GLY A CA 1
ATOM 710 C C . GLY A 1 96 ? 5.155 -9.713 11.048 1.00 83.69 96 GLY A C 1
ATOM 711 O O . GLY A 1 96 ? 3.963 -9.520 10.834 1.00 83.69 96 GLY A O 1
ATOM 712 N N . ASP A 1 97 ? 5.646 -9.859 12.282 1.00 88.25 97 ASP A N 1
ATOM 713 C CA . ASP A 1 97 ? 4.842 -9.653 13.491 1.00 88.25 97 ASP A CA 1
ATOM 714 C C . ASP A 1 97 ? 5.057 -8.239 14.048 1.00 88.25 97 ASP A C 1
ATOM 716 O O . ASP A 1 97 ? 6.103 -7.912 14.626 1.00 88.25 97 ASP A O 1
ATOM 720 N N . TYR A 1 98 ? 4.037 -7.399 13.889 1.00 92.31 98 TYR A N 1
ATOM 721 C CA . TYR A 1 98 ? 4.038 -6.009 14.334 1.00 92.31 98 TYR A CA 1
ATOM 722 C C . TYR A 1 98 ? 3.164 -5.775 15.572 1.00 92.31 98 TYR A C 1
ATOM 724 O O . TYR A 1 98 ? 2.937 -4.625 15.950 1.00 92.31 98 TYR A O 1
ATOM 732 N N . SER A 1 99 ? 2.711 -6.834 16.257 1.00 89.56 99 SER A N 1
ATOM 733 C CA . SER A 1 99 ? 1.786 -6.722 17.398 1.00 89.56 99 SER A CA 1
ATOM 734 C C . SER A 1 99 ? 2.381 -6.007 18.618 1.00 89.56 99 SER A C 1
ATOM 736 O O . SER A 1 99 ? 1.673 -5.709 19.578 1.00 89.56 99 SER A O 1
ATOM 738 N N . HIS A 1 100 ? 3.698 -5.804 18.628 1.00 93.62 100 HIS A N 1
ATOM 739 C CA . HIS A 1 100 ? 4.433 -5.116 19.684 1.00 93.62 100 HIS A CA 1
ATOM 740 C C . HIS A 1 100 ? 4.434 -3.587 19.525 1.00 93.62 100 HIS A C 1
ATOM 742 O O . HIS A 1 100 ? 4.875 -2.897 20.443 1.00 93.62 100 HIS A O 1
ATOM 748 N N . LEU A 1 101 ? 3.991 -3.064 18.376 1.00 97.19 101 LEU A N 1
ATOM 749 C CA . LEU A 1 101 ? 3.916 -1.629 18.118 1.00 97.19 101 LEU A CA 1
ATOM 750 C C . LEU A 1 101 ? 2.652 -1.029 18.739 1.00 97.19 101 LEU A C 1
ATOM 752 O O . LEU A 1 101 ? 1.574 -1.621 18.707 1.00 97.19 101 LEU A O 1
ATOM 756 N N . GLU A 1 102 ? 2.776 0.182 19.269 1.00 97.94 102 GLU A N 1
ATOM 757 C CA . GLU A 1 102 ? 1.641 0.955 19.764 1.00 97.94 102 GLU A CA 1
ATOM 758 C C . GLU A 1 102 ? 1.062 1.791 18.614 1.00 97.94 102 GLU A C 1
ATOM 760 O O . GLU A 1 102 ? 1.714 2.712 18.120 1.00 97.94 102 GLU A O 1
ATOM 765 N N . PHE A 1 103 ? -0.161 1.474 18.178 1.00 98.19 103 PHE A N 1
ATOM 766 C CA . PHE A 1 103 ? -0.881 2.216 17.140 1.00 98.19 103 PHE A CA 1
ATOM 767 C C . PHE A 1 103 ? -2.382 2.328 17.487 1.00 98.19 103 PHE A C 1
ATOM 769 O O . PHE A 1 103 ? -2.937 1.381 18.045 1.00 98.19 103 PHE A O 1
ATOM 776 N N . PRO A 1 104 ? -3.069 3.456 17.198 1.00 97.12 104 PRO A N 1
ATOM 777 C CA . PRO A 1 104 ? -4.465 3.654 17.615 1.00 97.12 104 PRO A CA 1
ATOM 778 C C . PRO A 1 104 ? -5.505 2.771 16.908 1.00 97.12 104 PRO A C 1
ATOM 780 O O . PRO A 1 104 ? -6.614 2.621 17.421 1.00 97.12 104 PRO A O 1
ATOM 783 N N . GLY A 1 105 ? -5.177 2.243 15.729 1.00 97.06 105 GLY A N 1
ATOM 784 C CA . GLY A 1 105 ? -6.063 1.417 14.908 1.00 97.06 105 GLY A CA 1
ATOM 785 C C . GLY A 1 105 ? -5.546 -0.009 14.698 1.00 97.06 105 GLY A C 1
ATOM 786 O O . GLY A 1 105 ? -4.593 -0.427 15.359 1.00 97.06 105 GLY A O 1
ATOM 787 N N . PRO A 1 106 ? -6.158 -0.776 13.777 1.00 97.25 106 PRO A N 1
ATOM 788 C CA . PRO A 1 106 ? -5.671 -2.100 13.409 1.00 97.25 106 PRO A CA 1
ATOM 789 C C . PRO A 1 106 ? -4.238 -2.054 12.860 1.00 97.25 106 PRO A C 1
ATOM 791 O O . PRO A 1 106 ? -3.872 -1.130 12.129 1.00 97.25 106 PRO A O 1
ATOM 794 N N . ILE A 1 107 ? -3.458 -3.085 13.181 1.00 97.62 107 ILE A N 1
ATOM 795 C CA . ILE A 1 107 ? -2.123 -3.326 12.629 1.00 97.62 107 ILE A CA 1
ATOM 796 C C . ILE A 1 107 ? -2.207 -4.594 11.782 1.00 97.62 107 ILE A C 1
ATOM 798 O O . ILE A 1 107 ? -2.578 -5.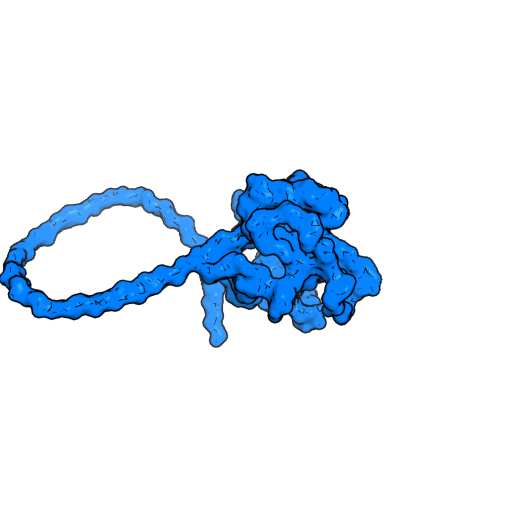646 12.300 1.00 97.62 107 ILE A O 1
ATOM 802 N N . LEU A 1 108 ? -1.903 -4.489 10.490 1.00 97.00 108 LEU A N 1
ATOM 803 C CA . LEU A 1 108 ? -1.904 -5.615 9.560 1.00 97.00 108 LEU A CA 1
ATOM 804 C C . LEU A 1 108 ? -0.486 -6.116 9.340 1.00 97.00 108 LEU A C 1
ATOM 806 O O . LEU A 1 108 ? 0.438 -5.341 9.070 1.00 97.00 108 LEU A O 1
ATOM 810 N N . ASN A 1 109 ? -0.355 -7.433 9.428 1.00 95.50 109 ASN A N 1
ATOM 811 C CA . ASN A 1 109 ? 0.894 -8.135 9.221 1.00 95.50 109 ASN A CA 1
ATOM 812 C C . ASN A 1 109 ? 1.019 -8.489 7.744 1.00 95.50 109 ASN A C 1
ATOM 814 O O . ASN A 1 109 ? 0.121 -9.084 7.147 1.00 95.50 109 ASN A O 1
ATOM 818 N N . GLY A 1 110 ? 2.141 -8.127 7.147 1.00 95.94 110 GLY A N 1
ATOM 819 C CA . GLY A 1 110 ? 2.451 -8.471 5.777 1.00 95.94 110 GLY A CA 1
ATOM 820 C C . GLY A 1 110 ? 3.928 -8.749 5.585 1.00 95.94 110 GLY A C 1
ATOM 821 O O . GLY A 1 110 ? 4.727 -8.745 6.523 1.00 95.94 110 GLY A O 1
ATOM 822 N N . VAL A 1 111 ? 4.269 -9.033 4.339 1.00 96.19 111 VAL A N 1
ATOM 823 C CA . VAL A 1 111 ? 5.632 -9.285 3.881 1.00 96.19 111 VAL A CA 1
ATOM 824 C C . VAL A 1 111 ? 5.757 -8.820 2.442 1.00 96.19 111 VAL A C 1
ATOM 826 O O . VAL A 1 111 ? 4.830 -9.021 1.654 1.00 96.19 111 VAL A O 1
ATOM 829 N N . GLU A 1 112 ? 6.893 -8.222 2.099 1.00 96.62 112 GLU A N 1
ATOM 830 C CA . GLU A 1 1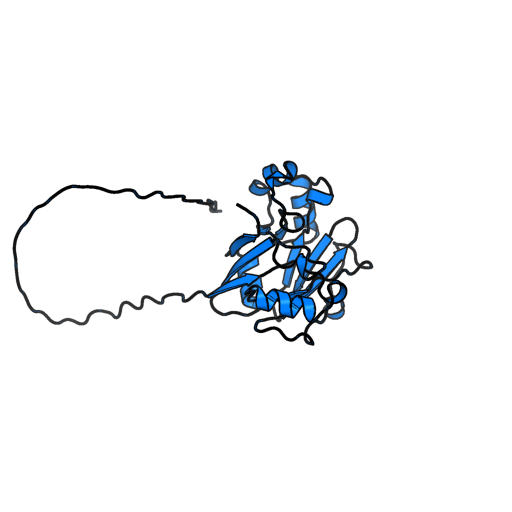12 ? 7.258 -8.017 0.703 1.00 96.62 112 GLU A CA 1
ATOM 831 C C . GLU A 1 112 ? 8.116 -9.189 0.214 1.00 96.62 112 GLU A C 1
ATOM 833 O O . GLU A 1 112 ? 9.221 -9.424 0.704 1.00 96.62 112 GLU A O 1
ATOM 838 N N . LEU A 1 113 ? 7.617 -9.925 -0.778 1.00 95.00 113 LEU A N 1
ATOM 839 C CA . LEU A 1 113 ? 8.383 -10.955 -1.473 1.00 95.00 113 LEU A CA 1
ATOM 840 C C . LEU A 1 113 ? 9.241 -10.298 -2.549 1.00 95.00 113 LEU A C 1
ATOM 842 O O . LEU A 1 113 ? 8.704 -9.717 -3.495 1.00 95.00 113 LEU A O 1
ATOM 846 N N . SER A 1 114 ? 10.561 -10.417 -2.424 1.00 88.25 114 SER A N 1
ATOM 847 C CA . SER A 1 114 ? 11.514 -9.688 -3.262 1.00 88.25 114 SER A CA 1
ATOM 848 C C . SER A 1 114 ? 12.389 -10.660 -4.048 1.00 88.25 114 SER A C 1
ATOM 850 O O . SER A 1 114 ? 13.351 -11.221 -3.535 1.00 88.25 114 SER A O 1
ATOM 852 N N . ALA A 1 115 ? 12.054 -10.863 -5.325 1.00 83.25 115 ALA A N 1
ATOM 853 C CA . ALA A 1 115 ? 12.870 -11.667 -6.239 1.00 83.25 115 ALA A CA 1
ATOM 854 C C . ALA A 1 115 ? 13.095 -10.944 -7.572 1.00 83.25 115 ALA A C 1
ATOM 856 O O . ALA A 1 115 ? 13.968 -10.090 -7.679 1.00 83.25 115 ALA A O 1
ATOM 857 N N . SER A 1 116 ? 12.316 -11.280 -8.605 1.00 87.12 116 SER A N 1
ATOM 858 C CA . SER A 1 116 ? 12.341 -10.541 -9.880 1.00 87.12 116 SER A CA 1
ATOM 859 C C . SER A 1 116 ? 11.465 -9.293 -9.851 1.00 87.12 116 SER A C 1
ATOM 861 O O . SER A 1 116 ? 11.755 -8.331 -10.546 1.00 87.12 116 SER A O 1
ATOM 863 N N . HIS A 1 117 ? 10.406 -9.344 -9.048 1.00 94.56 117 HIS A N 1
ATOM 864 C CA . HIS A 1 117 ? 9.460 -8.272 -8.777 1.00 94.56 117 HIS A CA 1
ATOM 865 C C . HIS A 1 117 ? 9.241 -8.228 -7.274 1.00 94.56 117 HIS A C 1
ATOM 867 O O . HIS A 1 117 ? 9.674 -9.138 -6.554 1.00 94.56 117 HIS A O 1
ATOM 873 N N . HIS A 1 118 ? 8.573 -7.181 -6.821 1.00 96.56 118 HIS A N 1
ATOM 874 C CA . HIS A 1 118 ? 8.156 -7.042 -5.441 1.00 96.56 118 HIS A CA 1
ATOM 875 C C . HIS A 1 118 ? 6.649 -7.258 -5.353 1.00 96.56 118 HIS A C 1
ATOM 877 O O . HIS A 1 118 ? 5.883 -6.682 -6.129 1.00 96.56 118 HIS A O 1
ATOM 883 N N . VAL A 1 119 ? 6.231 -8.134 -4.443 1.00 97.06 119 VAL A N 1
ATOM 884 C CA . VAL A 1 119 ? 4.816 -8.425 -4.201 1.00 97.06 119 VAL A CA 1
ATOM 885 C C . VAL A 1 119 ? 4.562 -8.406 -2.706 1.00 97.06 119 VAL A C 1
ATOM 887 O O . VAL A 1 119 ? 5.118 -9.226 -1.976 1.00 97.06 119 VAL A O 1
ATOM 890 N N . ASN A 1 120 ? 3.681 -7.515 -2.259 1.00 97.62 120 ASN A N 1
ATOM 891 C CA . ASN A 1 120 ? 3.185 -7.554 -0.893 1.00 97.62 120 ASN A CA 1
ATOM 892 C C . ASN A 1 120 ? 2.145 -8.658 -0.745 1.00 97.62 120 ASN A C 1
ATOM 894 O O . ASN A 1 120 ? 1.225 -8.779 -1.557 1.00 97.62 120 ASN A O 1
ATOM 898 N N . VAL A 1 121 ? 2.259 -9.414 0.341 1.00 97.25 121 VAL A N 1
ATOM 899 C CA . VAL A 1 121 ? 1.194 -10.269 0.866 1.00 97.25 121 VAL A CA 1
ATOM 900 C C . VAL A 1 121 ? 0.812 -9.714 2.229 1.00 97.25 121 VAL A C 1
ATOM 902 O O . VAL A 1 121 ? 1.641 -9.691 3.133 1.00 97.25 121 VAL A O 1
ATOM 905 N N . ILE A 1 122 ? -0.425 -9.240 2.367 1.00 97.31 122 ILE A N 1
ATOM 906 C CA . ILE A 1 122 ? -0.929 -8.580 3.578 1.00 97.31 122 ILE A CA 1
ATOM 907 C C . ILE A 1 122 ? -2.074 -9.416 4.137 1.00 97.31 122 ILE A C 1
ATOM 909 O O . ILE A 1 122 ? -2.973 -9.810 3.390 1.00 97.31 122 ILE A O 1
ATOM 913 N N . GLN A 1 123 ? -2.043 -9.686 5.438 1.00 95.56 123 GLN A N 1
ATOM 914 C CA . GLN A 1 123 ? -2.985 -10.558 6.128 1.00 95.56 123 GLN A CA 1
ATOM 915 C C . GLN A 1 123 ? -3.639 -9.854 7.322 1.00 95.56 123 GLN A C 1
ATOM 917 O O . GLN A 1 123 ? -3.043 -9.009 7.995 1.00 95.56 123 GLN A O 1
ATOM 922 N N . SER A 1 124 ? -4.889 -10.232 7.570 1.00 94.75 124 SER A N 1
ATOM 923 C CA . SER A 1 124 ? -5.613 -10.013 8.821 1.00 94.75 124 SER A CA 1
ATOM 924 C C . SER A 1 124 ? -6.043 -11.380 9.374 1.00 94.75 124 SER A C 1
ATOM 926 O O . SER A 1 124 ? -5.331 -12.360 9.164 1.00 94.75 124 SER A O 1
ATOM 928 N N . ASP A 1 125 ? -7.168 -11.469 10.087 1.00 93.62 125 ASP A N 1
ATOM 929 C CA . ASP A 1 125 ? -7.526 -12.688 10.819 1.00 93.62 125 ASP A CA 1
ATOM 930 C C . ASP A 1 125 ? -8.065 -13.757 9.859 1.00 93.62 125 ASP A C 1
ATOM 932 O O . ASP A 1 125 ? -7.617 -14.903 9.892 1.00 93.62 125 ASP A O 1
ATOM 936 N N . ASP A 1 126 ? -8.984 -13.368 8.967 1.00 95.75 126 ASP A N 1
ATOM 937 C CA . ASP A 1 126 ? -9.629 -14.276 8.007 1.00 95.75 126 ASP A CA 1
ATOM 938 C C . ASP A 1 126 ? -9.408 -13.856 6.542 1.00 95.75 126 ASP A C 1
ATOM 940 O O . ASP A 1 126 ? -9.906 -14.496 5.610 1.00 95.75 126 ASP A O 1
ATOM 944 N N . GLU A 1 127 ? -8.677 -12.765 6.308 1.00 96.69 127 GLU A N 1
ATOM 945 C CA . GLU A 1 127 ? -8.492 -12.176 4.985 1.00 96.69 127 GLU A CA 1
ATOM 946 C C . GLU A 1 127 ? -7.016 -11.980 4.627 1.00 96.69 127 GLU A C 1
ATOM 948 O O . GLU A 1 127 ? -6.186 -11.614 5.453 1.00 96.69 127 GLU A O 1
ATOM 953 N N . MET A 1 128 ? -6.705 -12.169 3.345 1.00 96.38 128 MET A N 1
ATOM 954 C CA . MET A 1 128 ? -5.388 -11.928 2.747 1.00 96.38 128 MET A CA 1
ATOM 955 C C . MET A 1 128 ? -5.560 -11.185 1.429 1.00 96.38 128 MET A C 1
ATOM 957 O O . MET A 1 128 ? -6.481 -11.508 0.685 1.00 96.38 128 MET A O 1
ATOM 961 N N . ILE A 1 129 ? -4.676 -10.245 1.118 1.00 97.50 129 ILE A N 1
ATOM 962 C CA . ILE A 1 129 ? -4.616 -9.560 -0.174 1.00 97.50 129 ILE A CA 1
ATOM 963 C C . ILE A 1 129 ? -3.189 -9.542 -0.704 1.00 97.50 129 ILE A C 1
ATOM 965 O O . ILE A 1 129 ? -2.232 -9.492 0.075 1.00 97.50 129 ILE A O 1
ATOM 969 N N . LYS A 1 130 ? -3.053 -9.577 -2.030 1.00 97.56 130 LYS A N 1
ATOM 970 C CA . LYS A 1 130 ? -1.756 -9.454 -2.697 1.00 97.56 130 LYS A CA 1
ATOM 971 C C . LYS A 1 130 ? -1.693 -8.213 -3.572 1.00 97.56 130 LYS A C 1
ATOM 973 O O . LYS A 1 130 ? -2.646 -7.913 -4.293 1.00 97.56 130 LYS A O 1
ATOM 978 N N . GLN A 1 131 ? -0.555 -7.530 -3.535 1.00 98.06 131 GLN A N 1
ATOM 979 C CA . GLN A 1 131 ? -0.298 -6.325 -4.314 1.00 98.06 131 GLN A CA 1
ATOM 980 C C . GLN A 1 131 ? 1.023 -6.449 -5.069 1.00 98.06 131 GLN A C 1
ATOM 982 O O . GLN A 1 131 ? 2.042 -6.767 -4.466 1.00 98.06 131 GLN A O 1
ATOM 987 N N . ILE A 1 132 ? 1.016 -6.168 -6.372 1.00 97.69 132 ILE A N 1
ATOM 988 C CA . ILE A 1 132 ? 2.248 -5.960 -7.143 1.00 97.69 132 ILE A CA 1
ATOM 989 C C . ILE A 1 132 ? 2.786 -4.570 -6.812 1.00 97.69 132 ILE A C 1
ATOM 991 O O . ILE A 1 132 ? 2.073 -3.579 -6.989 1.00 97.69 132 ILE A O 1
ATOM 995 N N . ASN A 1 133 ? 4.035 -4.496 -6.361 1.00 97.31 133 ASN A N 1
ATOM 996 C CA . ASN A 1 133 ? 4.655 -3.239 -5.969 1.00 97.31 133 ASN A CA 1
ATOM 997 C C . ASN A 1 133 ? 5.458 -2.634 -7.118 1.00 97.31 133 ASN A C 1
ATOM 999 O O . ASN A 1 133 ? 6.160 -3.335 -7.853 1.00 97.31 133 ASN A O 1
ATOM 1003 N N . HIS A 1 134 ? 5.345 -1.314 -7.232 1.00 95.06 134 HIS A N 1
ATOM 1004 C CA . HIS A 1 134 ? 6.074 -0.426 -8.127 1.00 95.06 134 HIS A CA 1
ATOM 1005 C C . HIS A 1 134 ? 6.538 -1.055 -9.473 1.00 95.06 134 HIS A C 1
ATOM 1007 O O . HIS A 1 134 ? 7.742 -1.086 -9.759 1.00 95.06 134 HIS A O 1
ATOM 1013 N N . PRO A 1 135 ? 5.617 -1.535 -10.340 1.00 94.50 135 PRO A N 1
ATOM 1014 C CA . PRO A 1 135 ? 5.957 -2.183 -11.616 1.00 94.50 135 PRO A CA 1
ATOM 1015 C C . PRO A 1 135 ? 6.727 -1.266 -12.583 1.00 94.50 135 PRO A C 1
ATOM 1017 O O . PRO A 1 135 ? 7.497 -1.728 -13.422 1.00 94.50 135 PRO A O 1
ATOM 1020 N N . MET A 1 136 ? 6.607 0.057 -12.418 1.00 91.25 136 MET A N 1
ATOM 1021 C CA . MET A 1 136 ? 7.400 1.038 -13.168 1.00 91.25 136 MET A CA 1
ATOM 1022 C C . MET A 1 136 ? 8.912 0.870 -12.993 1.00 91.25 136 MET A C 1
ATOM 1024 O O . MET A 1 136 ? 9.664 1.252 -13.884 1.00 91.25 136 MET A O 1
ATOM 1028 N N . ARG A 1 137 ? 9.374 0.275 -11.885 1.00 91.44 137 ARG A N 1
ATOM 1029 C CA . ARG A 1 137 ? 10.800 -0.001 -11.657 1.00 91.44 137 ARG A CA 1
ATOM 1030 C C . ARG A 1 137 ? 11.360 -1.045 -12.633 1.00 91.44 137 ARG A C 1
ATOM 1032 O O . ARG A 1 137 ? 12.576 -1.118 -12.810 1.00 91.44 137 ARG A O 1
ATOM 1039 N N . TYR A 1 138 ? 10.490 -1.845 -13.246 1.00 90.94 138 TYR A N 1
ATOM 1040 C CA . TYR A 1 138 ? 10.853 -2.955 -14.126 1.00 90.94 138 TYR A CA 1
ATOM 1041 C C . TYR A 1 138 ? 10.540 -2.678 -15.604 1.00 90.94 138 TYR A C 1
ATOM 1043 O O . TYR A 1 138 ? 10.748 -3.555 -16.437 1.00 90.94 138 TYR A O 1
ATOM 1051 N N . ASP A 1 139 ? 10.094 -1.456 -15.934 1.00 88.31 139 ASP A N 1
ATOM 1052 C CA . ASP A 1 139 ? 9.598 -1.075 -17.266 1.00 88.31 139 ASP A CA 1
ATOM 1053 C C . ASP A 1 139 ? 8.438 -1.966 -17.765 1.00 88.31 139 ASP A C 1
ATOM 1055 O O . ASP A 1 139 ? 8.251 -2.139 -18.972 1.00 88.31 139 ASP A O 1
ATOM 1059 N N . ASP A 1 140 ? 7.642 -2.517 -16.841 1.00 92.19 140 ASP A N 1
ATOM 1060 C CA . ASP A 1 140 ? 6.554 -3.437 -17.173 1.00 92.19 140 ASP A CA 1
ATOM 1061 C C . ASP A 1 140 ? 5.446 -2.754 -17.983 1.00 92.19 140 ASP A C 1
ATOM 1063 O O . ASP A 1 140 ? 4.984 -1.648 -17.674 1.00 92.19 140 ASP A O 1
ATOM 1067 N N . THR A 1 141 ? 4.960 -3.456 -19.005 1.00 93.00 141 THR A N 1
ATOM 1068 C CA . THR A 1 141 ? 3.749 -3.076 -19.737 1.00 93.00 141 THR A CA 1
ATOM 1069 C C . THR A 1 141 ? 2.486 -3.574 -19.025 1.00 93.00 141 THR A C 1
ATOM 1071 O O . THR A 1 141 ? 2.548 -4.400 -18.115 1.00 93.00 141 THR A O 1
ATOM 1074 N N . ALA A 1 142 ? 1.304 -3.132 -19.472 1.00 93.88 142 ALA A N 1
ATOM 1075 C CA . ALA A 1 142 ? 0.030 -3.667 -18.974 1.00 93.88 142 ALA A CA 1
ATOM 1076 C C . ALA A 1 142 ? -0.050 -5.201 -19.091 1.00 93.88 142 ALA A C 1
ATOM 1078 O O . ALA A 1 142 ? -0.522 -5.870 -18.175 1.00 93.88 142 ALA A O 1
ATOM 1079 N N . ASP A 1 143 ? 0.449 -5.758 -20.199 1.00 95.69 143 ASP A N 1
ATOM 1080 C CA . ASP A 1 143 ? 0.443 -7.201 -20.440 1.00 95.69 143 ASP A CA 1
ATOM 1081 C C . ASP A 1 143 ? 1.376 -7.945 -19.475 1.00 95.69 143 ASP A C 1
ATOM 1083 O O . ASP A 1 143 ? 1.038 -9.045 -19.033 1.00 95.69 143 ASP A O 1
ATOM 1087 N N . ASP A 1 144 ? 2.531 -7.367 -19.135 1.00 95.56 144 ASP A N 1
ATOM 1088 C CA . ASP A 1 144 ? 3.473 -7.952 -18.172 1.00 95.56 144 ASP A CA 1
ATOM 1089 C C . ASP A 1 144 ? 2.870 -7.959 -16.761 1.00 95.56 144 ASP A C 1
ATOM 1091 O O . ASP A 1 144 ? 2.879 -8.988 -16.079 1.00 95.56 144 ASP A O 1
ATOM 1095 N N . ILE A 1 145 ? 2.250 -6.841 -16.365 1.00 96.12 145 ILE A N 1
ATOM 1096 C CA . ILE A 1 145 ? 1.570 -6.693 -15.072 1.00 96.12 145 ILE A CA 1
ATOM 1097 C C . ILE A 1 145 ? 0.407 -7.679 -14.958 1.00 96.12 145 ILE A C 1
ATOM 1099 O O . ILE A 1 145 ? 0.295 -8.367 -13.946 1.00 96.12 145 ILE A O 1
ATOM 1103 N N . ASN A 1 146 ? -0.439 -7.794 -15.985 1.00 96.88 146 ASN A N 1
ATOM 1104 C CA . ASN A 1 146 ? -1.579 -8.715 -15.973 1.00 96.88 146 ASN A CA 1
ATOM 1105 C C . ASN A 1 146 ? -1.129 -10.183 -15.922 1.00 96.88 146 ASN A C 1
ATOM 1107 O O . ASN A 1 146 ? -1.699 -10.979 -15.176 1.00 96.88 146 ASN A O 1
ATOM 1111 N N . GLN A 1 147 ? -0.063 -10.546 -16.645 1.00 96.38 147 GLN A N 1
ATOM 1112 C CA . GLN A 1 147 ? 0.531 -11.885 -16.553 1.00 96.38 147 GLN A CA 1
ATOM 1113 C C . GLN A 1 147 ? 1.099 -12.171 -15.160 1.00 96.38 147 GLN A C 1
ATOM 1115 O O . GLN A 1 147 ? 0.933 -13.277 -14.637 1.00 96.38 147 GLN A O 1
ATOM 1120 N N . LEU A 1 148 ? 1.772 -11.195 -14.544 1.00 95.44 148 LEU A N 1
ATOM 1121 C CA . LEU A 1 148 ? 2.247 -11.325 -13.171 1.00 95.44 148 LEU A CA 1
ATOM 1122 C C . LEU A 1 148 ? 1.066 -11.477 -12.207 1.00 95.44 148 LEU A C 1
ATOM 1124 O O . LEU A 1 148 ? 1.101 -12.389 -11.383 1.00 95.44 148 LEU A O 1
ATOM 1128 N N . ALA A 1 149 ? 0.028 -10.650 -12.343 1.00 95.75 149 ALA A N 1
ATOM 1129 C CA . ALA A 1 149 ? -1.158 -10.671 -11.494 1.00 95.75 149 ALA A CA 1
ATOM 1130 C C . ALA A 1 149 ? -1.877 -12.022 -11.543 1.00 95.75 149 ALA A C 1
ATOM 1132 O O . ALA A 1 149 ? -2.154 -12.583 -10.484 1.00 95.75 149 ALA A O 1
ATOM 1133 N N . ASP A 1 150 ? -2.094 -12.588 -12.734 1.00 95.75 150 ASP A N 1
ATOM 1134 C CA . ASP A 1 150 ? -2.670 -13.931 -12.899 1.00 95.75 150 ASP A CA 1
ATOM 1135 C C . ASP A 1 150 ? -1.785 -15.003 -12.245 1.00 95.75 150 ASP A C 1
ATOM 1137 O O . ASP A 1 150 ? -2.259 -15.840 -11.475 1.00 95.75 150 ASP A O 1
ATOM 1141 N N . ARG A 1 151 ? -0.467 -14.931 -12.471 1.00 94.44 151 ARG A N 1
ATOM 1142 C CA . ARG A 1 151 ? 0.496 -15.896 -11.925 1.00 94.44 151 ARG A CA 1
ATOM 1143 C C . ARG A 1 151 ? 0.546 -15.897 -10.397 1.00 94.44 151 ARG A C 1
ATOM 1145 O O . ARG A 1 151 ? 0.646 -16.972 -9.809 1.00 94.44 151 ARG A O 1
ATOM 1152 N N . VAL A 1 152 ? 0.548 -14.725 -9.756 1.00 94.00 152 VAL A N 1
ATOM 1153 C CA . VAL A 1 152 ? 0.685 -14.625 -8.289 1.00 94.00 152 VAL A CA 1
ATOM 1154 C C . VAL A 1 152 ? -0.656 -14.512 -7.562 1.00 94.00 152 VAL A C 1
ATOM 1156 O O . VAL A 1 152 ? -0.689 -14.627 -6.333 1.00 94.00 152 VAL A O 1
ATOM 1159 N N . GLY A 1 153 ? -1.752 -14.324 -8.300 1.00 94.94 153 GLY A N 1
ATOM 1160 C CA . GLY A 1 153 ? -3.078 -14.037 -7.761 1.00 94.94 153 GLY A CA 1
ATOM 1161 C C . GLY A 1 153 ? -3.141 -12.664 -7.093 1.00 94.94 153 GLY A C 1
ATOM 1162 O O . GLY A 1 153 ? -3.589 -12.576 -5.954 1.00 94.94 153 GLY A O 1
ATOM 1163 N N . ALA A 1 154 ? -2.615 -11.622 -7.745 1.00 95.94 154 ALA A N 1
ATOM 1164 C CA . ALA A 1 154 ? -2.640 -10.262 -7.208 1.00 95.94 154 ALA A CA 1
ATOM 1165 C C . ALA A 1 154 ? -4.019 -9.616 -7.378 1.00 95.94 154 ALA A C 1
ATOM 1167 O O . ALA A 1 154 ? -4.583 -9.614 -8.470 1.00 95.94 154 ALA A O 1
ATOM 1168 N N . ASP A 1 155 ? -4.526 -9.020 -6.301 1.00 97.75 155 ASP A N 1
ATOM 1169 C CA . ASP A 1 155 ? -5.763 -8.235 -6.311 1.00 97.75 155 ASP A CA 1
ATOM 1170 C C . ASP A 1 155 ? -5.491 -6.766 -6.668 1.00 97.75 155 ASP A C 1
ATOM 1172 O O . ASP A 1 155 ? -6.358 -6.070 -7.208 1.00 97.75 155 ASP A O 1
ATOM 1176 N N . LEU A 1 156 ? -4.288 -6.292 -6.327 1.00 98.25 156 LEU A N 1
ATOM 1177 C CA . LEU A 1 156 ? -3.887 -4.893 -6.375 1.00 98.25 156 LEU A CA 1
ATOM 1178 C C . LEU A 1 156 ? -2.579 -4.697 -7.143 1.00 98.25 156 LEU A C 1
ATOM 1180 O O . LEU A 1 156 ? -1.739 -5.595 -7.232 1.00 98.25 156 LEU A O 1
ATOM 1184 N N . VAL A 1 157 ? -2.382 -3.482 -7.643 1.00 97.31 157 VAL A N 1
ATOM 1185 C CA . VAL A 1 157 ? -1.142 -3.059 -8.295 1.00 97.31 157 VAL A CA 1
ATOM 1186 C C . VAL A 1 157 ? -0.853 -1.598 -7.991 1.00 97.31 157 VAL A C 1
ATOM 1188 O O . VAL A 1 157 ? -1.701 -0.731 -8.197 1.00 97.31 157 VAL A O 1
ATOM 1191 N N . GLU A 1 158 ? 0.356 -1.314 -7.523 1.00 96.38 158 GLU A N 1
ATOM 1192 C CA . GLU A 1 158 ? 0.796 0.062 -7.324 1.00 96.38 158 GLU A CA 1
ATOM 1193 C C . GLU A 1 158 ? 0.962 0.777 -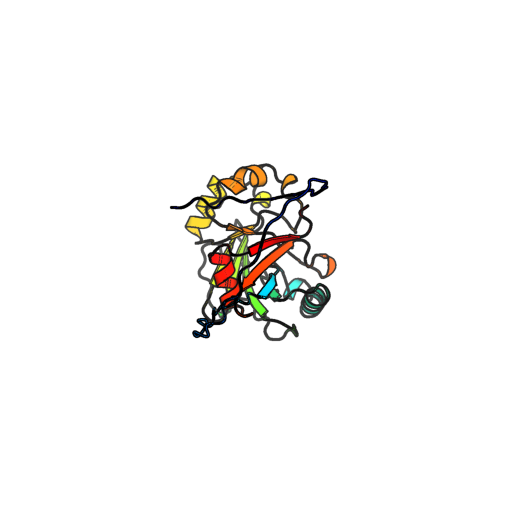8.663 1.00 96.38 158 GLU A C 1
ATOM 1195 O O . GLU A 1 158 ? 1.574 0.261 -9.597 1.00 96.38 158 GLU A O 1
ATOM 1200 N N . VAL A 1 159 ? 0.463 2.007 -8.743 1.00 93.69 159 VAL A N 1
ATOM 1201 C CA . VAL A 1 159 ? 0.630 2.864 -9.927 1.00 93.69 159 VAL A CA 1
ATOM 1202 C C . VAL A 1 159 ? 1.555 4.054 -9.681 1.00 93.69 159 VAL A C 1
ATOM 1204 O O . VAL A 1 159 ? 1.721 4.909 -10.546 1.00 93.69 159 VAL A O 1
ATOM 1207 N N . THR A 1 160 ? 2.195 4.091 -8.514 1.00 90.19 160 THR A N 1
ATOM 1208 C CA . THR A 1 160 ? 3.196 5.091 -8.128 1.00 90.19 160 THR A CA 1
ATOM 1209 C C . THR A 1 160 ? 4.409 4.419 -7.517 1.00 90.19 160 THR A C 1
ATOM 1211 O O . THR A 1 160 ? 4.248 3.479 -6.745 1.00 90.19 160 THR A O 1
ATOM 1214 N N . GLU A 1 161 ? 5.599 4.962 -7.753 1.00 90.06 161 GLU A N 1
ATOM 1215 C CA . GLU A 1 161 ? 6.778 4.647 -6.948 1.00 90.06 161 GLU A CA 1
ATOM 1216 C C . GLU A 1 161 ? 6.889 5.681 -5.822 1.00 90.06 161 GLU A C 1
ATOM 1218 O O . GLU A 1 161 ? 6.974 6.877 -6.088 1.00 90.06 161 GLU A O 1
ATOM 1223 N N . ARG A 1 162 ? 6.858 5.247 -4.555 1.00 90.81 162 ARG A N 1
ATOM 1224 C CA . ARG A 1 162 ? 7.028 6.126 -3.376 1.00 90.81 162 ARG A CA 1
ATOM 1225 C C . ARG A 1 162 ? 6.073 7.327 -3.322 1.00 90.81 162 ARG A C 1
ATOM 1227 O O . ARG A 1 162 ? 6.426 8.407 -2.843 1.00 90.81 162 ARG A O 1
ATOM 1234 N N . GLY A 1 163 ? 4.860 7.149 -3.839 1.00 86.81 163 GLY A N 1
ATOM 1235 C CA . GLY A 1 163 ? 3.849 8.199 -3.938 1.00 86.81 163 GLY A CA 1
ATOM 1236 C C . GLY A 1 163 ? 4.190 9.327 -4.918 1.00 86.81 163 GLY A C 1
ATOM 1237 O O . GLY A 1 163 ? 3.589 10.400 -4.830 1.00 86.81 163 GLY A O 1
ATOM 1238 N N . GLU A 1 164 ? 5.158 9.128 -5.816 1.00 86.75 164 GLU A N 1
ATOM 1239 C CA . GLU A 1 164 ? 5.440 10.051 -6.917 1.00 86.75 164 GLU A CA 1
ATOM 1240 C C . GLU A 1 164 ? 4.318 10.057 -7.959 1.00 86.75 164 GLU A C 1
ATOM 1242 O O . GLU A 1 164 ? 3.554 9.101 -8.083 1.00 86.75 164 GLU A O 1
ATOM 1247 N N . ASP A 1 165 ? 4.220 11.149 -8.721 1.00 81.50 165 ASP A N 1
ATOM 1248 C CA . ASP A 1 165 ? 3.182 11.313 -9.735 1.00 81.50 165 ASP A CA 1
ATOM 1249 C C . ASP A 1 165 ? 3.277 10.231 -10.821 1.00 81.50 165 ASP A C 1
ATOM 1251 O O . ASP A 1 165 ? 4.329 10.046 -11.435 1.00 81.50 165 ASP A O 1
ATOM 1255 N N . ILE A 1 166 ? 2.153 9.561 -11.099 1.00 82.25 166 ILE A N 1
ATOM 1256 C CA . ILE A 1 166 ? 2.008 8.587 -12.189 1.00 82.25 166 ILE A CA 1
ATOM 1257 C C . ILE A 1 166 ? 2.415 9.173 -13.549 1.00 82.25 166 ILE A C 1
ATOM 1259 O O . ILE A 1 166 ? 2.882 8.442 -14.418 1.00 82.25 166 ILE A O 1
ATOM 1263 N N . GLN A 1 167 ? 2.311 10.494 -13.741 1.00 82.12 167 GLN A N 1
ATOM 1264 C CA . GLN A 1 167 ? 2.781 11.174 -14.955 1.00 82.12 167 GLN A CA 1
ATOM 1265 C C . GLN A 1 167 ? 4.303 11.066 -15.157 1.00 82.12 167 GLN A C 1
ATOM 1267 O O . GLN A 1 167 ? 4.785 11.223 -16.279 1.00 82.12 167 GLN A O 1
ATOM 1272 N N . GLY A 1 168 ? 5.065 10.769 -14.098 1.00 80.75 168 GLY A N 1
ATOM 1273 C CA . GLY A 1 168 ? 6.481 10.405 -14.181 1.00 80.75 168 GLY A CA 1
ATOM 1274 C C . GLY A 1 168 ? 6.729 9.039 -14.830 1.00 80.75 168 GLY A C 1
ATOM 1275 O O . GLY A 1 168 ? 7.853 8.768 -15.251 1.00 80.75 168 GLY A O 1
ATOM 1276 N N . TYR A 1 169 ? 5.684 8.217 -14.982 1.00 82.69 169 TYR A N 1
ATOM 1277 C CA . TYR A 1 169 ? 5.743 6.834 -15.457 1.00 82.69 169 TYR A CA 1
ATOM 1278 C C . TYR A 1 169 ? 4.760 6.600 -16.621 1.00 82.69 169 TYR A C 1
ATOM 1280 O O . TYR A 1 169 ? 3.734 5.941 -16.440 1.00 82.69 169 TYR A O 1
ATOM 1288 N N . PRO A 1 170 ? 5.051 7.107 -17.840 1.00 81.94 170 PRO A N 1
ATOM 1289 C CA . PRO A 1 170 ? 4.125 7.052 -18.976 1.00 81.94 170 PRO A CA 1
ATOM 1290 C C . PRO A 1 170 ? 3.609 5.647 -19.305 1.00 81.94 170 PRO A C 1
ATOM 1292 O O . PRO A 1 170 ? 2.426 5.486 -19.581 1.00 81.94 170 PRO A O 1
ATOM 1295 N N . THR A 1 171 ? 4.461 4.620 -19.202 1.00 84.56 171 THR A N 1
ATOM 1296 C CA . THR A 1 171 ? 4.060 3.222 -19.429 1.00 84.56 171 THR A CA 1
ATOM 1297 C C . THR A 1 171 ? 2.941 2.790 -18.481 1.00 84.56 171 THR A C 1
ATOM 1299 O O . THR A 1 171 ? 1.979 2.163 -18.915 1.00 84.56 171 THR A O 1
ATOM 1302 N N . ILE A 1 172 ? 3.021 3.173 -17.202 1.00 87.81 172 ILE A N 1
ATOM 1303 C CA . ILE A 1 172 ? 1.998 2.853 -16.199 1.00 87.81 172 ILE A CA 1
ATOM 1304 C C . ILE A 1 172 ? 0.756 3.725 -16.373 1.00 87.81 172 ILE A C 1
ATOM 1306 O O . ILE A 1 172 ? -0.363 3.222 -16.267 1.00 87.81 172 ILE A O 1
ATOM 1310 N N . ALA A 1 173 ? 0.937 5.009 -16.690 1.00 84.75 173 ALA A N 1
ATOM 1311 C CA . ALA A 1 173 ? -0.170 5.916 -16.977 1.00 84.75 173 ALA A CA 1
ATOM 1312 C C . ALA A 1 173 ? -1.041 5.408 -18.142 1.00 84.75 173 ALA A C 1
ATOM 1314 O O . ALA A 1 173 ? -2.266 5.461 -18.054 1.00 84.75 173 ALA A O 1
ATOM 1315 N N . ASP A 1 174 ? -0.420 4.858 -19.188 1.00 84.56 174 ASP A N 1
ATOM 1316 C CA . ASP A 1 174 ? -1.117 4.254 -20.330 1.00 84.56 174 ASP A CA 1
ATOM 1317 C C . ASP A 1 174 ? -1.681 2.853 -20.006 1.00 84.56 174 ASP A C 1
ATOM 1319 O O . ASP A 1 174 ? -2.685 2.418 -20.584 1.00 84.56 174 ASP A O 1
ATOM 1323 N N . ALA A 1 175 ? -1.044 2.126 -19.082 1.00 85.12 175 ALA A N 1
ATOM 1324 C CA . ALA A 1 175 ? -1.439 0.775 -18.697 1.00 85.12 175 ALA A CA 1
ATOM 1325 C C . ALA A 1 175 ? -2.659 0.732 -17.772 1.00 85.12 175 ALA A C 1
ATOM 1327 O O . ALA A 1 175 ? -3.413 -0.233 -17.840 1.00 85.12 175 ALA A O 1
ATOM 1328 N N . VAL A 1 176 ? -2.878 1.751 -16.929 1.00 87.38 176 VAL A N 1
ATOM 1329 C CA . VAL A 1 176 ? -3.834 1.696 -15.804 1.00 87.38 176 VAL A CA 1
ATOM 1330 C C . VAL A 1 176 ? -5.264 1.305 -16.200 1.00 87.38 176 VAL A C 1
ATOM 1332 O O . VAL A 1 176 ? -5.942 0.609 -15.451 1.00 87.38 176 VAL A O 1
ATOM 1335 N N . GLU A 1 177 ? -5.727 1.703 -17.390 1.00 88.44 177 GLU A N 1
ATOM 1336 C CA . GLU A 1 177 ? -7.073 1.370 -17.886 1.00 88.44 177 GLU A CA 1
ATOM 1337 C C . GLU A 1 177 ? -7.214 -0.088 -18.363 1.00 88.44 177 GLU A C 1
ATOM 1339 O O . GLU A 1 177 ? -8.326 -0.551 -18.626 1.00 88.44 177 GLU A O 1
ATOM 1344 N N . GLN A 1 178 ? -6.094 -0.797 -18.502 1.00 92.81 178 GLN A N 1
ATOM 1345 C CA . GLN A 1 178 ? -5.989 -2.157 -19.033 1.00 92.81 178 GLN A CA 1
ATOM 1346 C C . GLN A 1 178 ? -5.629 -3.184 -17.950 1.00 92.81 178 GLN A C 1
ATOM 1348 O O . GLN A 1 178 ? -5.550 -4.372 -18.256 1.00 92.81 178 GLN A O 1
ATOM 1353 N N . LEU A 1 179 ? -5.395 -2.743 -16.710 1.00 92.06 179 LEU A N 1
ATOM 1354 C CA . LEU A 1 179 ? -5.000 -3.621 -15.611 1.00 92.06 179 LEU A CA 1
ATOM 1355 C C . LEU A 1 179 ? -6.194 -4.428 -15.093 1.00 92.06 179 LEU A C 1
ATOM 1357 O O . LEU A 1 179 ? -7.273 -3.882 -14.851 1.00 92.06 179 LEU A O 1
ATOM 1361 N N . ASP A 1 180 ? -5.975 -5.725 -14.890 1.00 91.94 180 ASP A N 1
ATOM 1362 C CA . ASP A 1 180 ? -6.945 -6.622 -14.259 1.00 91.94 180 ASP A CA 1
ATOM 1363 C C . ASP A 1 180 ? -6.976 -6.427 -12.732 1.00 91.94 180 ASP A C 1
ATOM 1365 O O . ASP A 1 180 ? -8.040 -6.486 -12.110 1.00 91.94 180 ASP A O 1
ATOM 1369 N N . ALA A 1 181 ? -5.810 -6.161 -12.132 1.00 93.44 181 ALA A N 1
ATOM 1370 C CA . ALA A 1 181 ? -5.665 -5.816 -10.720 1.00 93.44 181 ALA A CA 1
ATOM 1371 C C . ALA A 1 181 ? -6.059 -4.352 -10.456 1.00 93.44 181 ALA A C 1
ATOM 1373 O O . ALA A 1 181 ? -5.879 -3.472 -11.300 1.00 93.44 181 ALA A O 1
ATOM 1374 N N . THR A 1 182 ? -6.582 -4.068 -9.260 1.00 95.94 182 THR A N 1
ATOM 1375 C CA . THR A 1 182 ? -7.079 -2.722 -8.935 1.00 95.94 182 THR A CA 1
ATOM 1376 C C . THR A 1 182 ? -5.912 -1.781 -8.582 1.00 95.94 182 THR A C 1
ATOM 1378 O O . THR A 1 182 ? -5.093 -2.131 -7.731 1.00 95.94 182 THR A O 1
ATOM 1381 N N . PRO A 1 183 ? -5.824 -0.577 -9.181 1.00 95.38 183 PRO A N 1
ATOM 1382 C CA . PRO A 1 183 ? -4.745 0.374 -8.907 1.00 95.38 183 PRO A CA 1
ATOM 1383 C C . PRO A 1 183 ? -4.676 0.826 -7.446 1.00 95.38 183 PRO A C 1
ATOM 1385 O O . PRO A 1 183 ? -5.711 1.098 -6.835 1.00 95.38 183 PRO A O 1
ATOM 1388 N N . THR A 1 184 ? -3.473 1.002 -6.908 1.00 96.31 184 THR A N 1
ATOM 1389 C CA . THR A 1 184 ? -3.212 1.580 -5.582 1.00 96.31 184 THR A CA 1
ATOM 1390 C C . THR A 1 184 ? -2.062 2.576 -5.610 1.00 96.31 184 THR A C 1
ATOM 1392 O O . THR A 1 184 ? -1.283 2.662 -6.559 1.00 96.31 184 THR A O 1
ATOM 1395 N N . THR A 1 185 ? -1.970 3.363 -4.546 1.00 95.38 185 THR A N 1
ATOM 1396 C CA . THR A 1 185 ? -0.935 4.373 -4.337 1.00 95.38 185 THR A CA 1
ATOM 1397 C C . THR A 1 185 ? -0.403 4.197 -2.928 1.00 95.38 185 THR A C 1
ATOM 1399 O O . THR A 1 185 ? -1.187 4.108 -1.983 1.00 95.38 185 THR A O 1
ATOM 1402 N N . THR A 1 186 ? 0.913 4.123 -2.777 1.00 96.38 186 THR A N 1
ATOM 1403 C CA . THR A 1 186 ? 1.577 3.759 -1.517 1.00 96.38 186 THR A CA 1
ATOM 1404 C C . THR A 1 186 ? 2.856 4.568 -1.339 1.00 96.38 186 THR A C 1
ATOM 1406 O O . THR A 1 186 ? 3.321 5.222 -2.279 1.00 96.38 186 THR A O 1
ATOM 1409 N N . SER A 1 187 ? 3.414 4.583 -0.129 1.00 95.81 187 SER A N 1
ATOM 1410 C CA . SER A 1 187 ? 4.635 5.348 0.136 1.00 95.81 187 SER A CA 1
ATOM 1411 C C . SER A 1 187 ? 5.939 4.583 -0.069 1.00 95.81 187 SER A C 1
ATOM 1413 O O . SER A 1 187 ? 6.969 5.247 -0.209 1.00 95.81 187 SER A O 1
ATOM 1415 N N . ASP A 1 188 ? 5.930 3.243 -0.056 1.00 96.81 188 ASP A N 1
ATOM 1416 C CA . ASP A 1 188 ? 7.157 2.428 0.038 1.00 96.81 188 ASP A CA 1
ATOM 1417 C C . ASP A 1 188 ? 8.080 2.986 1.152 1.00 96.81 188 ASP A C 1
ATOM 1419 O O . ASP A 1 188 ? 9.285 3.219 0.984 1.00 96.81 188 ASP A O 1
ATOM 1423 N N . ALA A 1 189 ? 7.477 3.351 2.295 1.00 96.88 189 ALA A N 1
ATOM 1424 C CA . ALA A 1 189 ? 8.172 4.141 3.303 1.00 96.88 189 ALA A CA 1
ATOM 1425 C C . ALA A 1 189 ? 9.240 3.318 4.024 1.00 96.88 189 ALA A C 1
ATOM 1427 O O . ALA A 1 189 ? 8.962 2.319 4.683 1.00 96.88 189 ALA A O 1
ATOM 1428 N N . HIS A 1 190 ? 10.467 3.824 3.947 1.00 96.81 190 HIS A N 1
ATOM 1429 C CA . HIS A 1 190 ? 11.660 3.279 4.593 1.00 96.81 190 HIS A CA 1
ATOM 1430 C C . HIS A 1 190 ? 12.155 4.134 5.770 1.00 96.81 190 HIS A C 1
ATOM 1432 O O . HIS A 1 190 ? 13.148 3.793 6.413 1.00 96.81 190 HIS A O 1
ATOM 1438 N N . SER A 1 191 ? 11.516 5.279 6.009 1.00 96.62 191 SER A N 1
ATOM 1439 C CA . SER A 1 191 ? 11.815 6.199 7.103 1.00 96.62 191 SER A CA 1
ATOM 1440 C C . SER A 1 191 ? 10.587 7.061 7.427 1.00 96.62 191 SER A C 1
ATOM 1442 O O . SER A 1 191 ? 9.697 7.192 6.575 1.00 96.62 191 SER A O 1
ATOM 1444 N N . PRO A 1 192 ? 10.527 7.695 8.614 1.00 96.06 192 PRO A N 1
ATOM 1445 C CA . PRO A 1 192 ? 9.399 8.544 9.002 1.00 96.06 192 PRO A CA 1
ATOM 1446 C C . PRO A 1 192 ? 9.102 9.693 8.021 1.00 96.06 192 PRO A C 1
ATOM 1448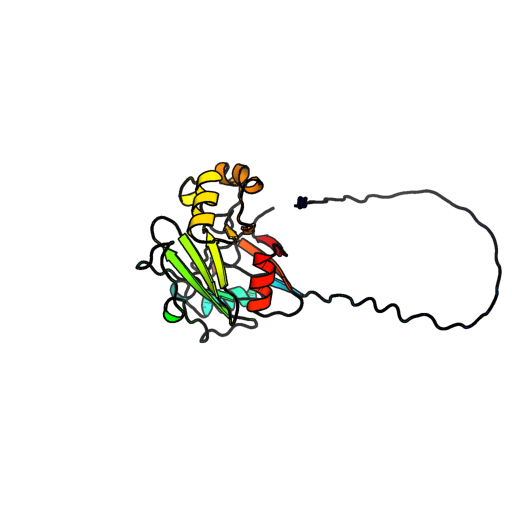 O O . PRO A 1 192 ? 7.957 10.115 7.866 1.00 96.06 192 PRO A O 1
ATOM 1451 N N . GLU A 1 193 ? 10.109 10.211 7.318 1.00 94.44 193 GLU A N 1
ATOM 1452 C CA . GLU A 1 193 ? 9.940 11.291 6.339 1.00 94.44 193 GLU A CA 1
ATOM 1453 C C . GLU A 1 193 ? 9.195 10.852 5.072 1.00 94.44 193 GLU A C 1
ATOM 1455 O O . GLU A 1 193 ? 8.584 11.691 4.407 1.00 94.44 193 GLU A O 1
ATOM 1460 N N . ALA A 1 194 ? 9.247 9.559 4.738 1.00 94.00 194 ALA A N 1
ATOM 1461 C CA . ALA A 1 194 ? 8.578 8.989 3.571 1.00 94.00 194 ALA A CA 1
ATOM 1462 C C . ALA A 1 194 ? 7.106 8.630 3.841 1.00 94.00 194 ALA A C 1
ATOM 1464 O O . ALA A 1 194 ? 6.331 8.476 2.898 1.00 94.00 194 ALA A O 1
ATOM 1465 N N . VAL A 1 195 ? 6.708 8.531 5.114 1.00 95.38 195 VAL A N 1
ATOM 1466 C CA . VAL A 1 195 ? 5.369 8.094 5.529 1.00 95.38 195 VAL A CA 1
ATOM 1467 C C . VAL A 1 195 ? 4.267 8.922 4.864 1.00 95.38 195 VAL A C 1
ATOM 1469 O O . VAL A 1 195 ? 4.234 10.154 4.952 1.00 95.38 195 VAL A O 1
ATOM 1472 N N . GLY A 1 196 ? 3.327 8.216 4.233 1.00 88.44 196 GLY A N 1
ATOM 1473 C CA . GLY A 1 196 ? 2.112 8.778 3.656 1.00 88.44 196 GLY A CA 1
ATOM 1474 C C . GLY A 1 196 ? 2.289 9.563 2.358 1.00 88.44 196 GLY A C 1
ATOM 1475 O O . GLY A 1 196 ? 1.371 10.293 1.972 1.00 88.44 196 GLY A O 1
ATOM 1476 N N . ALA A 1 197 ? 3.431 9.413 1.675 1.00 93.44 197 ALA A N 1
ATOM 1477 C CA . ALA A 1 197 ? 3.630 9.948 0.327 1.00 93.44 197 ALA A CA 1
ATOM 1478 C C . ALA A 1 197 ? 2.567 9.436 -0.671 1.00 93.44 197 ALA A C 1
ATOM 1480 O O . ALA A 1 197 ? 2.066 10.220 -1.481 1.00 93.44 197 ALA A O 1
ATOM 1481 N N . GLY A 1 198 ? 2.160 8.171 -0.539 1.00 95.38 198 GLY A N 1
ATOM 1482 C CA . GLY A 1 198 ? 0.997 7.565 -1.186 1.00 95.38 198 GLY A CA 1
ATOM 1483 C C . GLY A 1 198 ? 0.158 6.813 -0.156 1.00 95.38 198 GLY A C 1
ATOM 1484 O O . GLY A 1 198 ? 0.678 6.393 0.872 1.00 95.38 198 GLY A O 1
ATOM 1485 N N . HIS A 1 199 ? -1.149 6.725 -0.375 1.00 97.44 199 HIS A N 1
ATOM 1486 C CA . HIS A 1 199 ? -2.064 5.948 0.463 1.00 97.44 199 HIS A CA 1
ATOM 1487 C C . HIS A 1 199 ? -3.377 5.688 -0.275 1.00 97.44 199 HIS A C 1
ATOM 1489 O O . HIS A 1 199 ? -3.637 6.252 -1.332 1.00 97.44 199 HIS A O 1
ATOM 1495 N N . VAL A 1 200 ? -4.257 4.899 0.320 1.00 97.69 200 VAL A N 1
ATOM 1496 C CA . VAL A 1 200 ? -5.649 4.760 -0.108 1.00 97.69 200 VAL A CA 1
ATOM 1497 C C . VAL A 1 200 ? -6.582 5.195 1.015 1.00 97.69 200 VAL A C 1
ATOM 1499 O O . VAL A 1 200 ? -6.212 5.198 2.192 1.00 97.69 200 VAL A O 1
ATOM 1502 N N . VAL A 1 201 ? -7.802 5.579 0.652 1.00 98.19 201 VAL A N 1
ATOM 1503 C CA . VAL A 1 201 ? -8.887 5.824 1.606 1.00 98.19 201 VAL A CA 1
ATOM 1504 C C . VAL A 1 201 ? -9.991 4.819 1.323 1.00 98.19 201 VAL A C 1
ATOM 1506 O O . VAL A 1 201 ? -10.659 4.899 0.293 1.00 98.19 201 VAL A O 1
ATOM 1509 N N . VAL A 1 202 ? -10.154 3.847 2.217 1.00 97.81 202 VAL A N 1
ATOM 1510 C CA . VAL A 1 202 ? -11.129 2.758 2.084 1.00 97.81 202 VAL A CA 1
ATOM 1511 C C . VAL A 1 202 ? -12.432 3.111 2.790 1.00 97.81 202 VAL A C 1
ATOM 1513 O O . VAL A 1 202 ? -12.420 3.784 3.818 1.00 97.81 202 VAL A O 1
ATOM 1516 N N . GLU A 1 203 ? -13.561 2.638 2.269 1.00 95.88 203 GLU A N 1
ATOM 1517 C CA . GLU A 1 203 ? -14.866 2.782 2.924 1.00 95.88 203 GLU A CA 1
ATOM 1518 C C . GLU A 1 203 ? -15.284 1.448 3.549 1.00 95.88 203 GLU A C 1
ATOM 1520 O O . GLU A 1 203 ? -15.446 0.440 2.855 1.00 95.88 203 GLU A O 1
ATOM 1525 N N . VAL A 1 204 ? -15.486 1.414 4.864 1.00 96.62 204 VAL A N 1
ATOM 1526 C CA . VAL A 1 204 ? -15.810 0.191 5.617 1.00 96.62 204 VAL A CA 1
ATOM 1527 C C . VAL A 1 204 ? -16.981 0.421 6.562 1.00 96.62 204 VAL A C 1
ATOM 1529 O O . VAL A 1 204 ? -17.184 1.528 7.032 1.00 96.62 204 VAL A O 1
ATOM 1532 N N . GLU A 1 205 ? -17.772 -0.609 6.854 1.00 91.31 205 GLU A N 1
ATOM 1533 C CA . GLU A 1 205 ? -18.867 -0.499 7.837 1.00 91.31 205 GLU A CA 1
ATOM 1534 C C . GLU A 1 205 ? -18.327 -0.362 9.269 1.00 91.31 205 GLU A C 1
ATOM 1536 O O . GLU A 1 205 ? -18.854 0.389 10.082 1.00 91.31 205 GLU A O 1
ATOM 1541 N N . GLU A 1 206 ? -17.239 -1.076 9.560 1.00 95.12 206 GLU A N 1
ATOM 1542 C CA . GLU A 1 206 ? -16.518 -1.054 10.828 1.00 95.12 206 GLU A CA 1
ATOM 1543 C C . GLU A 1 206 ? -15.020 -1.172 10.546 1.00 95.12 206 GLU A C 1
ATOM 1545 O O . GLU A 1 206 ? -14.609 -1.934 9.661 1.00 95.12 206 GLU A O 1
ATOM 1550 N N . LEU A 1 207 ? -14.211 -0.427 11.300 1.00 96.94 207 LEU A N 1
ATOM 1551 C CA . LEU A 1 207 ? -12.760 -0.436 11.169 1.00 96.94 207 LEU A CA 1
ATOM 1552 C C . LEU A 1 207 ? -12.167 -1.725 11.760 1.00 96.94 207 LEU A C 1
ATOM 1554 O O . LEU A 1 207 ? -11.914 -1.821 12.957 1.00 96.94 207 LEU A O 1
ATOM 1558 N N . SER A 1 208 ? -11.920 -2.700 10.891 1.00 97.50 208 SER A N 1
ATOM 1559 C CA . SER A 1 208 ? -11.156 -3.917 11.173 1.00 97.50 208 SER A CA 1
ATOM 1560 C C . SER A 1 208 ? -10.274 -4.263 9.973 1.00 97.50 208 SER A C 1
ATOM 1562 O O . SER A 1 208 ? -10.577 -3.862 8.845 1.00 97.50 208 SER A O 1
ATOM 1564 N N . GLY A 1 209 ? -9.191 -5.011 10.196 1.00 97.38 209 GLY A N 1
ATOM 1565 C CA . GLY A 1 209 ? -8.272 -5.400 9.121 1.00 97.38 209 GLY A CA 1
ATOM 1566 C C . GLY A 1 209 ? -8.949 -6.193 8.008 1.00 97.38 209 GLY A C 1
ATOM 1567 O O . GLY A 1 209 ? -8.852 -5.852 6.833 1.00 97.38 209 GLY A O 1
ATOM 1568 N N . ASP A 1 210 ? -9.747 -7.176 8.396 1.00 97.94 210 ASP A N 1
ATOM 1569 C CA . ASP A 1 210 ? -10.608 -7.952 7.516 1.00 97.94 210 ASP A CA 1
ATOM 1570 C C . ASP A 1 210 ? -11.536 -7.093 6.638 1.00 97.94 210 ASP A C 1
ATOM 1572 O O . ASP A 1 210 ? -11.634 -7.296 5.425 1.00 97.94 210 ASP A O 1
ATOM 1576 N N . ASN A 1 211 ? -12.230 -6.110 7.224 1.00 97.88 211 ASN A N 1
ATOM 1577 C CA . ASN A 1 211 ? -13.138 -5.245 6.466 1.00 97.88 211 ASN A CA 1
ATOM 1578 C C . ASN A 1 211 ? -12.381 -4.332 5.500 1.00 97.88 211 ASN A C 1
ATOM 1580 O O . ASN A 1 211 ? -12.858 -4.103 4.385 1.00 97.88 211 ASN A O 1
ATOM 1584 N N . VAL A 1 212 ? -11.204 -3.851 5.907 1.00 98.19 21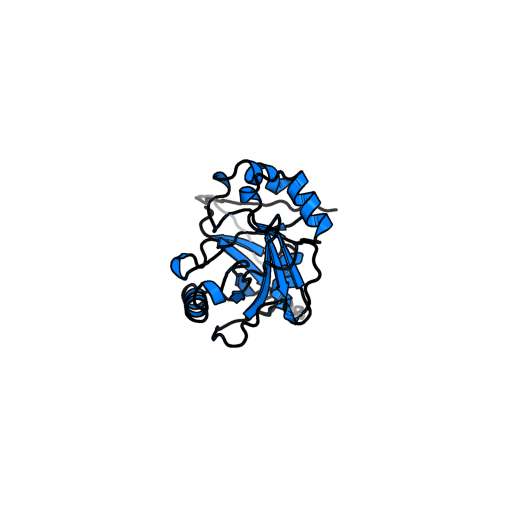2 VAL A N 1
ATOM 1585 C CA . VAL A 1 212 ? -10.289 -3.078 5.058 1.00 98.19 212 VAL A CA 1
ATOM 1586 C C . VAL A 1 212 ? -9.857 -3.923 3.860 1.00 98.19 212 VAL A C 1
ATOM 1588 O O . VAL A 1 212 ? -10.045 -3.498 2.721 1.00 98.19 212 VAL A O 1
ATOM 1591 N N . ILE A 1 213 ? -9.383 -5.152 4.086 1.00 98.31 213 ILE A N 1
ATOM 1592 C CA . ILE A 1 213 ? -8.967 -6.057 3.008 1.00 98.31 213 ILE A CA 1
ATOM 1593 C C . ILE A 1 213 ? -10.136 -6.381 2.063 1.00 98.31 213 ILE A C 1
ATOM 1595 O O . ILE A 1 213 ? -9.984 -6.303 0.841 1.00 98.31 213 ILE A O 1
ATOM 1599 N N . ARG A 1 214 ? -11.332 -6.678 2.586 1.00 97.94 214 ARG A N 1
ATOM 1600 C CA . ARG A 1 214 ? -12.523 -6.914 1.746 1.00 97.94 214 ARG A CA 1
ATOM 1601 C C . ARG A 1 214 ? -12.888 -5.692 0.907 1.00 97.94 214 ARG A C 1
ATOM 1603 O O . ARG A 1 214 ? -13.256 -5.849 -0.256 1.00 97.94 214 ARG A O 1
ATOM 1610 N N . ALA A 1 215 ? -12.808 -4.487 1.474 1.00 97.62 215 ALA A N 1
ATOM 1611 C CA . ALA A 1 215 ? -13.071 -3.251 0.740 1.00 97.62 215 ALA A CA 1
ATOM 1612 C C . ALA A 1 215 ? -12.064 -3.046 -0.401 1.00 97.62 215 ALA A C 1
ATOM 1614 O O . ALA A 1 215 ? -12.478 -2.711 -1.514 1.00 97.62 215 ALA A O 1
ATOM 1615 N N . LEU A 1 216 ? -10.779 -3.325 -0.159 1.00 97.88 216 LEU A N 1
ATOM 1616 C CA . LEU A 1 216 ? -9.723 -3.269 -1.173 1.00 97.88 216 LEU A CA 1
ATOM 1617 C C . LEU A 1 216 ? -9.989 -4.240 -2.328 1.00 97.88 216 LEU A C 1
ATOM 1619 O O . LEU A 1 216 ? -10.091 -3.799 -3.470 1.00 97.88 216 LEU A O 1
ATOM 1623 N N . LYS A 1 217 ? -10.235 -5.527 -2.044 1.00 96.69 217 LYS A N 1
ATOM 1624 C CA . LYS A 1 217 ? -10.577 -6.537 -3.072 1.00 96.69 217 LYS A CA 1
ATOM 1625 C C . LYS A 1 217 ? -11.805 -6.166 -3.904 1.00 96.69 217 LYS A C 1
ATOM 1627 O O . LYS A 1 217 ? -11.932 -6.535 -5.067 1.00 96.69 217 LYS A O 1
ATOM 1632 N N . GLN A 1 218 ? -12.758 -5.457 -3.301 1.00 95.81 218 GLN A N 1
ATOM 1633 C CA . GLN A 1 218 ? -13.980 -5.016 -3.974 1.00 95.81 218 GLN A CA 1
ATOM 1634 C C . GLN A 1 218 ? -13.796 -3.709 -4.759 1.00 95.81 218 GLN A C 1
ATOM 1636 O O . GLN A 1 218 ? -14.712 -3.312 -5.491 1.00 95.81 218 GLN A O 1
ATOM 1641 N N . GLY A 1 219 ? -12.652 -3.032 -4.621 1.00 95.06 219 GLY A N 1
ATOM 1642 C CA . GLY A 1 219 ? -12.397 -1.715 -5.200 1.00 95.06 219 GLY A CA 1
ATOM 1643 C C . GLY A 1 219 ? -13.243 -0.607 -4.566 1.00 95.06 219 GLY A C 1
ATOM 1644 O O . GLY A 1 219 ? -13.694 0.290 -5.277 1.00 95.06 219 GLY A O 1
ATOM 1645 N N . ARG A 1 220 ? -13.553 -0.705 -3.264 1.00 95.44 220 ARG A N 1
ATOM 1646 C CA . ARG A 1 220 ? -14.319 0.297 -2.494 1.00 95.44 220 ARG A CA 1
ATOM 1647 C C . ARG A 1 220 ? -13.380 1.258 -1.763 1.00 95.44 220 ARG A C 1
ATOM 1649 O O . ARG A 1 220 ? -13.340 1.298 -0.533 1.00 95.44 220 ARG A O 1
ATOM 1656 N N . TYR A 1 221 ? -12.592 1.992 -2.538 1.00 96.81 221 TYR A N 1
ATOM 1657 C CA . TYR A 1 221 ? -11.639 2.969 -2.027 1.00 96.81 221 TYR A CA 1
ATOM 1658 C C . TYR A 1 221 ? -11.328 4.043 -3.068 1.00 96.81 221 TYR A C 1
ATOM 1660 O O . TYR A 1 221 ? -11.644 3.900 -4.252 1.00 96.81 221 TYR A O 1
ATOM 1668 N N . SER A 1 222 ? -10.695 5.119 -2.617 1.00 96.19 222 SER A N 1
ATOM 1669 C CA . SER A 1 222 ? -10.099 6.143 -3.469 1.00 96.19 222 SER A CA 1
ATOM 1670 C C . SER A 1 222 ? -8.584 6.194 -3.279 1.00 96.19 222 SER A C 1
ATOM 1672 O O . SER A 1 222 ? -8.051 5.785 -2.245 1.00 96.19 222 SER A O 1
ATOM 1674 N N . LEU A 1 223 ? -7.887 6.671 -4.310 1.00 94.62 223 LEU A N 1
ATOM 1675 C CA . LEU A 1 223 ? -6.444 6.895 -4.273 1.00 94.62 223 LEU A CA 1
ATOM 1676 C C . LEU A 1 223 ? -6.137 8.216 -3.569 1.00 94.62 223 LEU A C 1
ATOM 1678 O O . LEU A 1 223 ? -6.844 9.208 -3.763 1.00 94.62 223 LEU A O 1
ATOM 1682 N N . GLY A 1 224 ? -5.073 8.228 -2.776 1.00 91.56 224 GLY A N 1
ATOM 1683 C CA . GLY A 1 224 ? -4.598 9.390 -2.041 1.00 91.56 224 GLY A CA 1
ATOM 1684 C C . GLY A 1 224 ? -3.072 9.479 -2.039 1.00 91.56 224 GLY A C 1
ATOM 1685 O O . GLY A 1 224 ? -2.352 8.536 -2.357 1.00 91.56 224 GLY A O 1
ATOM 1686 N N . GLY A 1 225 ? -2.552 10.647 -1.683 1.00 83.62 225 GLY A N 1
ATOM 1687 C CA . GLY A 1 225 ? -1.116 10.921 -1.688 1.00 83.62 225 GLY A CA 1
ATOM 1688 C C . GLY A 1 225 ? -0.827 12.243 -2.367 1.00 83.62 225 GLY A C 1
ATOM 1689 O O . GLY A 1 225 ? -1.709 13.093 -2.481 1.00 83.62 225 GLY A O 1
ATOM 1690 N N . ARG A 1 226 ? 0.400 12.417 -2.854 1.00 70.75 226 ARG A N 1
ATOM 1691 C CA . ARG A 1 226 ? 0.803 13.612 -3.620 1.00 70.75 226 ARG A CA 1
ATOM 1692 C C . ARG A 1 226 ? 0.240 13.654 -5.046 1.00 70.75 226 ARG A C 1
ATOM 1694 O O . ARG A 1 226 ? 0.770 14.361 -5.894 1.00 70.75 226 ARG A O 1
ATOM 1701 N N . LEU A 1 227 ? -0.838 12.922 -5.299 1.00 49.00 227 LEU A N 1
ATOM 1702 C CA . LEU A 1 227 ? -1.515 12.868 -6.580 1.00 49.00 227 LEU A CA 1
ATOM 1703 C C . LEU A 1 227 ? -2.684 13.843 -6.572 1.00 49.00 227 LEU A C 1
ATOM 1705 O O . LEU A 1 227 ? -3.778 13.451 -6.180 1.00 49.00 227 LEU A O 1
ATOM 1709 N N . TRP A 1 228 ? -2.375 15.103 -6.891 1.00 42.28 228 TRP A N 1
ATOM 1710 C CA . TRP A 1 228 ? -3.062 16.072 -7.769 1.00 42.28 228 TRP A CA 1
ATOM 1711 C C . TRP A 1 228 ? -2.234 17.365 -7.797 1.00 42.28 228 TRP A C 1
ATOM 1713 O O . TRP A 1 228 ? -1.851 17.848 -6.704 1.00 42.28 228 TRP A O 1
#

Organism: NCBI:txid2953748

InterPro domains:
  IPR015912 Phosphofructokinase, conserved site [PS00433] (48-66)
  IPR016195 Polymerase/histidinol phosphatase-like [SSF89550] (48-221)

pLDDT: mean 81.94, std 23.48, range [25.31, 98.5]